Protein AF-A0A091HU31-F1 (afdb_monomer_lite)

pLDDT: mean 79.03, std 18.98, range [33.06, 97.75]

Organism: NCBI:txid175836

Secondary structure (DSSP, 8-state):
---HHHHHHHHHH----TT----HHHHHHHH--THHHHHHHHHHT-SSTT--EEEEEEEEEEETTEEEEEEEEEEEEESSEEEEEE-GGGTTT-TTTHHHHTSS-TT----SS----EEEEETTT--EEEEPGGGS-EEEE-SSGGGEEEEE---HHHHHHHHHHHHHHHHHH--SPPPPPP---TTTTTS---S-----EEEE-TTS-EEEE--HHHHHHHHHHH--

Radius of gyration: 19.48 Å; chains: 1; bounding box: 56×36×52 Å

Structure (mmCIF, N/CA/C/O backbone):
data_AF-A0A091HU31-F1
#
_entry.id   AF-A0A091HU31-F1
#
loop_
_atom_site.group_PDB
_atom_site.id
_atom_site.type_symbol
_atom_site.label_atom_id
_atom_site.label_alt_id
_atom_site.label_comp_id
_atom_site.label_asym_id
_atom_site.label_entity_id
_atom_site.label_seq_id
_atom_site.pdbx_PDB_ins_code
_atom_site.Cartn_x
_atom_site.Cartn_y
_atom_site.Cartn_z
_atom_site.occupancy
_atom_site.B_iso_or_equiv
_atom_site.auth_seq_id
_atom_site.auth_comp_id
_atom_site.auth_asym_id
_atom_site.auth_atom_id
_atom_site.pdbx_PDB_model_num
ATOM 1 N N . TYR A 1 1 ? -15.417 9.530 9.224 1.00 54.19 1 TYR A N 1
ATOM 2 C CA . TYR A 1 1 ? -15.254 10.455 8.078 1.00 54.19 1 TYR A CA 1
ATOM 3 C C . TYR A 1 1 ? -13.917 11.158 8.237 1.00 54.19 1 TYR A C 1
ATOM 5 O O . TYR A 1 1 ? -13.689 11.719 9.309 1.00 54.19 1 TYR A O 1
ATOM 13 N N . PRO A 1 2 ? -13.029 11.078 7.230 1.00 70.38 2 PRO A N 1
ATOM 14 C CA . PRO A 1 2 ? -11.679 11.636 7.298 1.00 70.38 2 PRO A CA 1
ATOM 15 C C . PRO A 1 2 ? -11.700 13.157 7.510 1.00 70.38 2 PRO A C 1
ATOM 17 O O . PRO A 1 2 ? -12.663 13.830 7.148 1.00 70.38 2 PRO A O 1
ATOM 20 N N . SER A 1 3 ? -10.643 13.705 8.119 1.00 81.38 3 SER A N 1
ATOM 21 C CA . SER A 1 3 ? -10.515 15.157 8.288 1.00 81.38 3 SER A CA 1
ATOM 22 C C . SER A 1 3 ? -10.342 15.850 6.932 1.00 81.38 3 SER A C 1
ATOM 24 O O . SER A 1 3 ? -9.750 15.278 6.016 1.00 81.38 3 SER A O 1
ATOM 26 N N . GLU A 1 4 ? -10.797 17.101 6.807 1.00 81.38 4 GLU A N 1
ATOM 27 C CA . GLU A 1 4 ? -10.642 17.883 5.566 1.00 81.38 4 GLU A CA 1
ATOM 28 C C . GLU A 1 4 ? -9.177 17.961 5.113 1.00 81.38 4 GLU A C 1
ATOM 30 O O . GLU A 1 4 ? -8.879 17.812 3.930 1.00 81.38 4 GLU A O 1
ATOM 35 N N . PHE A 1 5 ? -8.251 18.092 6.069 1.00 83.94 5 PHE A N 1
ATOM 36 C CA . PHE A 1 5 ? -6.812 18.073 5.807 1.00 83.94 5 PHE A CA 1
ATOM 37 C C . PHE A 1 5 ? -6.343 16.752 5.182 1.00 83.94 5 PHE A C 1
ATOM 39 O O . PHE A 1 5 ? -5.578 16.756 4.220 1.00 83.94 5 PHE A O 1
ATOM 46 N N . LEU A 1 6 ? -6.814 15.613 5.703 1.00 84.50 6 LEU A N 1
ATOM 47 C CA . LEU A 1 6 ? -6.466 14.301 5.164 1.00 84.50 6 LEU A CA 1
ATOM 48 C C . LEU A 1 6 ? -7.017 14.124 3.744 1.00 84.50 6 LEU A C 1
ATOM 50 O O . LEU A 1 6 ? -6.313 13.636 2.866 1.00 84.50 6 LEU A O 1
ATOM 54 N N . MET A 1 7 ? -8.250 14.567 3.498 1.00 86.75 7 MET A N 1
ATOM 55 C CA . MET A 1 7 ? -8.852 14.505 2.166 1.00 86.75 7 MET A CA 1
ATOM 56 C C . MET A 1 7 ? -8.114 15.371 1.146 1.00 86.75 7 MET A C 1
ATOM 58 O O . MET A 1 7 ? -7.917 14.943 0.007 1.00 86.75 7 MET A O 1
ATOM 62 N N . GLN A 1 8 ? -7.712 16.580 1.543 1.00 87.06 8 GLN A N 1
ATOM 63 C CA . GLN A 1 8 ? -6.919 17.458 0.694 1.00 87.06 8 GLN A CA 1
ATOM 64 C C . GLN A 1 8 ? -5.579 16.801 0.355 1.00 87.06 8 GLN A C 1
ATOM 66 O O . GLN A 1 8 ? -5.244 16.690 -0.820 1.00 87.06 8 GLN A O 1
ATOM 71 N N . LYS A 1 9 ? -4.878 16.277 1.366 1.00 88.38 9 LYS A N 1
ATOM 72 C CA . LYS A 1 9 ? -3.597 15.593 1.187 1.00 88.38 9 LYS A CA 1
ATOM 73 C C . LYS A 1 9 ? -3.702 14.408 0.223 1.00 88.38 9 LYS A C 1
ATOM 75 O O . LYS A 1 9 ? -2.963 14.353 -0.748 1.00 88.38 9 LYS A O 1
ATOM 80 N N . ILE A 1 10 ? -4.665 13.508 0.431 1.00 90.31 10 ILE A N 1
ATOM 81 C CA . ILE A 1 10 ? -4.866 12.346 -0.451 1.00 90.31 10 ILE A CA 1
ATOM 82 C C . ILE A 1 10 ? -5.202 12.799 -1.883 1.00 90.31 10 ILE A C 1
ATOM 84 O O . ILE A 1 10 ? -4.759 12.187 -2.847 1.00 90.31 10 ILE A O 1
ATOM 88 N N . THR A 1 11 ? -5.956 13.890 -2.045 1.00 90.00 11 THR A N 1
ATOM 89 C CA . THR A 1 11 ? -6.276 14.446 -3.373 1.00 90.00 11 THR A CA 1
ATOM 90 C C . THR A 1 11 ? -5.040 15.003 -4.082 1.00 90.00 11 THR A C 1
ATOM 92 O O . THR A 1 11 ? -4.910 14.855 -5.296 1.00 90.00 11 THR A O 1
ATOM 95 N N . GLU A 1 12 ? -4.149 15.660 -3.342 1.00 90.06 12 GLU A N 1
ATOM 96 C CA . GLU A 1 12 ? -2.881 16.182 -3.860 1.00 90.06 12 GLU A CA 1
ATOM 97 C C . GLU A 1 12 ? -1.909 15.046 -4.212 1.00 90.06 12 GLU A C 1
ATOM 99 O O . GLU A 1 12 ? -1.237 15.120 -5.237 1.00 90.06 12 GLU A O 1
ATOM 104 N N . GLU A 1 13 ? -1.889 13.974 -3.416 1.00 89.25 13 GLU A N 1
ATOM 105 C CA . GLU A 1 13 ? -1.079 12.768 -3.645 1.00 89.25 13 GLU A CA 1
ATOM 106 C C . GLU A 1 13 ? -1.620 11.891 -4.790 1.00 89.25 13 GLU A C 1
ATOM 108 O O . GLU A 1 13 ? -0.871 11.120 -5.394 1.00 89.25 13 GLU A O 1
ATOM 113 N N . ASN A 1 14 ? -2.904 12.023 -5.142 1.00 92.62 14 ASN A N 1
ATOM 114 C CA . ASN A 1 14 ? -3.544 11.278 -6.226 1.00 92.62 14 ASN A CA 1
ATOM 115 C C . ASN A 1 14 ? -3.188 11.840 -7.616 1.00 92.62 14 ASN A C 1
ATOM 117 O O . ASN A 1 14 ? -4.054 12.256 -8.382 1.00 92.62 14 ASN A O 1
ATOM 121 N N . GLN A 1 15 ? -1.895 11.881 -7.933 1.00 87.94 15 GLN A N 1
ATOM 122 C CA . GLN A 1 15 ? -1.367 12.305 -9.227 1.00 87.94 15 GLN A CA 1
ATOM 123 C C . GLN A 1 15 ? -0.483 11.205 -9.804 1.00 87.94 15 GLN A C 1
ATOM 125 O O . GLN A 1 15 ? 0.492 10.787 -9.180 1.00 87.94 15 GLN A O 1
ATOM 130 N N . ILE A 1 16 ? -0.805 10.757 -11.019 1.00 85.75 16 ILE A N 1
ATOM 131 C CA . ILE A 1 16 ? 0.021 9.778 -11.728 1.00 85.75 16 ILE A CA 1
ATOM 132 C C . ILE A 1 16 ? 1.383 10.423 -12.024 1.00 85.75 16 ILE A C 1
ATOM 134 O O . ILE A 1 16 ? 1.423 11.533 -12.571 1.00 85.75 16 ILE A O 1
ATOM 138 N N . PRO A 1 17 ? 2.506 9.756 -11.708 1.00 83.19 17 PRO A N 1
ATOM 139 C CA . PRO A 1 17 ? 3.819 10.274 -12.053 1.00 83.19 17 PRO A CA 1
ATOM 140 C C . PRO A 1 17 ? 3.947 10.497 -13.565 1.00 83.19 17 PRO A C 1
ATOM 142 O O . PRO A 1 17 ? 3.622 9.630 -14.369 1.00 83.19 17 PRO A O 1
ATOM 145 N N . VAL A 1 18 ? 4.477 11.656 -13.960 1.00 78.19 18 VAL A N 1
ATOM 146 C CA . VAL A 1 18 ? 4.498 12.140 -15.360 1.00 78.19 18 VAL A CA 1
ATOM 147 C C . VAL A 1 18 ? 5.198 11.224 -16.370 1.00 78.19 18 VAL A C 1
ATOM 149 O O . VAL A 1 18 ? 5.011 11.377 -17.572 1.00 78.19 18 VAL A O 1
ATOM 152 N N . HIS A 1 19 ? 6.032 10.302 -15.897 1.00 75.75 19 HIS A N 1
ATOM 153 C CA . HIS A 1 19 ? 6.796 9.373 -16.725 1.00 75.75 19 HIS A CA 1
ATOM 154 C C . HIS A 1 19 ? 6.083 8.026 -16.926 1.00 75.75 19 HIS A C 1
ATOM 156 O O . HIS A 1 19 ? 6.661 7.125 -17.531 1.00 75.75 19 HIS A O 1
ATOM 162 N N . LEU A 1 20 ? 4.862 7.873 -16.404 1.00 71.06 20 LEU A N 1
ATOM 163 C CA . LEU A 1 20 ? 4.153 6.601 -16.346 1.00 71.06 20 LEU A CA 1
ATOM 164 C C . LEU A 1 20 ? 2.877 6.652 -17.183 1.00 71.06 20 LEU A C 1
ATOM 166 O O . LEU A 1 20 ? 2.068 7.575 -17.082 1.00 71.06 20 LEU A O 1
ATOM 170 N N . HIS A 1 21 ? 2.703 5.624 -18.008 1.00 76.31 21 HIS A N 1
ATOM 171 C CA . HIS A 1 21 ? 1.443 5.328 -18.672 1.00 76.31 21 HIS A CA 1
ATOM 172 C C . HIS A 1 21 ? 0.681 4.330 -17.809 1.00 76.31 21 HIS A C 1
ATOM 174 O O . HIS A 1 21 ? 1.268 3.360 -17.341 1.00 76.31 21 HIS A O 1
ATOM 180 N N . VAL A 1 22 ? -0.607 4.583 -17.599 1.00 81.81 22 VAL A N 1
ATOM 181 C CA . VAL A 1 22 ? -1.493 3.687 -16.852 1.00 81.81 22 VAL A CA 1
ATOM 182 C C . VAL A 1 22 ? -2.779 3.467 -17.644 1.00 81.81 22 VAL A C 1
ATOM 184 O O . VAL A 1 22 ? -3.176 4.335 -18.434 1.00 81.81 22 VAL A O 1
ATOM 187 N N . SER A 1 23 ? -3.429 2.324 -17.433 1.00 83.31 23 SER A N 1
ATOM 188 C CA . SER A 1 23 ? -4.745 1.991 -17.991 1.00 83.31 23 SER A CA 1
ATOM 189 C C . SER A 1 23 ? -5.803 3.062 -17.757 1.00 83.31 23 SER A C 1
ATOM 191 O O . SER A 1 23 ? -5.732 3.872 -16.830 1.00 83.31 23 SER A O 1
ATOM 193 N N . MET A 1 24 ? -6.853 3.023 -18.580 1.00 83.00 24 MET A N 1
ATOM 194 C CA . MET A 1 24 ? -8.025 3.890 -18.418 1.00 83.00 24 MET A CA 1
ATOM 195 C C . MET A 1 24 ? -8.665 3.741 -17.031 1.00 83.00 24 MET A C 1
ATOM 197 O O . MET A 1 24 ? -9.132 4.728 -16.464 1.00 83.00 24 MET A O 1
ATOM 201 N N . SER A 1 25 ? -8.634 2.531 -16.471 1.00 83.81 25 SER A N 1
ATOM 202 C CA . SER A 1 25 ? -9.125 2.210 -15.131 1.00 83.81 25 SER A CA 1
ATOM 203 C C . SER A 1 25 ? -8.363 2.996 -14.055 1.00 83.81 25 SER A C 1
ATOM 205 O O . SER A 1 25 ? -8.975 3.676 -13.231 1.00 83.81 25 SER A O 1
ATOM 207 N N . LEU A 1 26 ? -7.027 3.017 -14.109 1.00 88.50 26 LEU A N 1
ATOM 208 C CA . LEU A 1 26 ? -6.209 3.799 -13.176 1.00 88.50 26 LEU A CA 1
ATOM 209 C C . LEU A 1 26 ? -6.245 5.308 -13.455 1.00 88.50 26 LEU A C 1
ATOM 211 O O . LEU A 1 26 ? -6.206 6.098 -12.512 1.00 88.50 26 LEU A O 1
ATOM 215 N N . GLN A 1 27 ? -6.388 5.731 -14.715 1.00 89.38 27 GLN A N 1
ATOM 216 C CA . GLN A 1 27 ? -6.607 7.146 -15.049 1.00 89.38 27 GLN A CA 1
ATOM 217 C C . GLN A 1 27 ? -7.903 7.677 -14.432 1.00 89.38 27 GLN A C 1
ATOM 219 O O . GLN A 1 27 ? -7.934 8.810 -13.951 1.00 89.38 27 GLN A O 1
ATOM 224 N N . TYR A 1 28 ? -8.960 6.860 -14.407 1.00 89.56 28 TYR A N 1
ATOM 225 C CA . TYR A 1 28 ? -10.201 7.212 -13.725 1.00 89.56 28 TYR A CA 1
ATOM 226 C C . TYR A 1 28 ? -9.961 7.438 -12.229 1.00 89.56 28 TYR A C 1
ATOM 228 O O . TYR A 1 28 ? -10.343 8.488 -11.715 1.00 89.56 28 TYR A O 1
ATOM 236 N N . VAL A 1 29 ? -9.262 6.514 -11.555 1.00 91.38 29 VAL A N 1
ATOM 237 C CA . VAL A 1 29 ? -8.925 6.646 -10.125 1.00 91.38 29 VAL A CA 1
ATOM 238 C C . VAL A 1 29 ? -8.117 7.917 -9.860 1.00 91.38 29 VAL A C 1
ATOM 240 O O . VAL A 1 29 ? -8.450 8.666 -8.944 1.00 91.38 29 VAL A O 1
ATOM 243 N N . ALA A 1 30 ? -7.121 8.223 -10.694 1.00 91.88 30 ALA A N 1
ATOM 244 C CA . ALA A 1 30 ? -6.325 9.448 -10.592 1.00 91.88 30 ALA A CA 1
ATOM 245 C C . ALA A 1 30 ? -7.141 10.738 -10.799 1.00 91.88 30 ALA A C 1
ATOM 247 O O . ALA A 1 30 ? -6.789 11.802 -10.295 1.00 91.88 30 ALA A O 1
ATOM 248 N N . GLY A 1 31 ? -8.252 10.660 -11.535 1.00 91.00 31 GLY A N 1
ATOM 249 C CA . GLY A 1 31 ? -9.172 11.779 -11.734 1.00 91.00 31 GLY A CA 1
ATOM 250 C C . GLY A 1 31 ? -10.061 12.087 -10.524 1.00 91.00 31 GLY A C 1
ATOM 251 O O . GLY A 1 31 ? -10.631 13.181 -10.453 1.00 91.00 31 GLY A O 1
ATOM 252 N N . LEU A 1 32 ? -10.191 11.155 -9.572 1.00 92.50 32 LEU A N 1
ATOM 253 C CA . LEU A 1 32 ? -11.042 11.313 -8.393 1.00 92.50 32 LEU A CA 1
ATOM 254 C C . LEU A 1 32 ? -10.428 12.283 -7.379 1.00 92.50 32 LEU A C 1
ATOM 256 O O . LEU A 1 32 ? -9.227 12.266 -7.106 1.00 92.50 32 LEU A O 1
ATOM 260 N N . LYS A 1 33 ? -11.280 13.124 -6.780 1.00 91.56 33 LYS A N 1
ATOM 261 C CA . LYS A 1 33 ? -10.873 14.169 -5.831 1.00 91.56 33 LYS A CA 1
ATOM 262 C C . LYS A 1 33 ? -11.765 14.196 -4.598 1.00 91.56 33 LYS A C 1
ATOM 264 O O . LYS A 1 33 ? -12.981 14.027 -4.700 1.00 91.56 33 LYS A O 1
ATOM 269 N N . GLY A 1 34 ? -11.164 14.482 -3.445 1.00 88.81 34 GLY A N 1
ATOM 270 C CA . GLY A 1 34 ? -11.852 14.683 -2.172 1.00 88.81 34 GLY A CA 1
ATOM 271 C C . GLY A 1 34 ? -12.819 13.546 -1.847 1.00 88.81 34 GLY A C 1
ATOM 272 O O . GLY A 1 34 ? -12.437 12.377 -1.823 1.00 88.81 34 GLY A O 1
ATOM 273 N N . ASN A 1 35 ? -14.089 13.896 -1.632 1.00 90.06 35 ASN A N 1
ATOM 274 C CA . ASN A 1 35 ? -15.134 12.933 -1.282 1.00 90.06 35 ASN A CA 1
ATOM 275 C C . ASN A 1 35 ? -15.365 11.867 -2.354 1.00 90.06 35 ASN A C 1
ATOM 277 O O . ASN A 1 35 ? -15.654 10.736 -1.990 1.00 90.06 35 ASN A O 1
ATOM 281 N N . ALA A 1 36 ? -15.197 12.185 -3.641 1.00 92.31 36 ALA A N 1
ATOM 282 C CA . ALA A 1 36 ? -15.429 11.210 -4.707 1.00 92.31 36 ALA A CA 1
ATOM 283 C C . ALA A 1 36 ? -14.438 10.038 -4.632 1.00 92.31 36 ALA A C 1
ATOM 285 O O . ALA A 1 36 ? -14.805 8.900 -4.905 1.00 92.31 36 ALA A O 1
ATOM 286 N N . LEU A 1 37 ? -13.194 10.304 -4.219 1.00 92.62 37 LEU A N 1
ATOM 287 C CA . LEU A 1 37 ? -12.186 9.263 -4.022 1.00 92.62 37 LEU A CA 1
ATOM 288 C C . LEU A 1 37 ? -12.498 8.399 -2.793 1.00 92.62 37 LEU A C 1
ATOM 290 O O . LEU A 1 37 ? -12.375 7.180 -2.844 1.00 92.62 37 LEU A O 1
ATOM 294 N N . VAL A 1 38 ? -12.922 9.030 -1.697 1.00 92.12 38 VAL A N 1
ATOM 295 C CA . VAL A 1 38 ? -13.297 8.328 -0.460 1.00 92.12 38 VAL A CA 1
ATOM 296 C C . VAL A 1 38 ? -14.540 7.463 -0.684 1.00 92.12 38 VAL A C 1
ATOM 298 O O . VAL A 1 38 ? -14.555 6.299 -0.301 1.00 92.12 38 VAL A O 1
ATOM 301 N N . GLU A 1 39 ? -15.560 8.000 -1.350 1.00 92.12 39 GLU A N 1
ATOM 302 C CA . GLU A 1 39 ? -16.770 7.266 -1.724 1.00 92.12 39 GLU A CA 1
ATOM 303 C C . GLU A 1 39 ? -16.442 6.104 -2.663 1.00 92.12 39 GLU A C 1
ATOM 305 O O . GLU A 1 39 ? -16.871 4.981 -2.415 1.00 92.12 39 GLU A O 1
ATOM 310 N N . PHE A 1 40 ? -15.609 6.336 -3.682 1.00 92.25 40 PHE A N 1
ATOM 311 C CA . PHE A 1 40 ? -15.136 5.271 -4.561 1.00 92.25 40 PHE A CA 1
ATOM 312 C C . PHE A 1 40 ? -14.443 4.150 -3.783 1.00 92.25 40 PHE A C 1
ATOM 314 O O . PHE A 1 40 ? -14.764 2.984 -4.007 1.00 92.25 40 PHE A O 1
ATOM 321 N N . PHE A 1 41 ? -13.551 4.496 -2.849 1.00 93.06 41 PHE A N 1
ATOM 322 C CA . PHE A 1 41 ? -12.885 3.526 -1.984 1.00 93.06 41 PHE A CA 1
ATOM 323 C C . PHE A 1 41 ? -13.895 2.703 -1.176 1.00 93.06 41 PHE A C 1
ATOM 325 O O . PHE A 1 41 ? -13.844 1.478 -1.216 1.00 93.06 41 PHE A O 1
ATOM 332 N N . HIS A 1 42 ? -14.847 3.342 -0.496 1.00 92.12 42 HIS A N 1
ATOM 333 C CA . HIS A 1 42 ? -15.830 2.625 0.322 1.00 92.12 42 HIS A CA 1
ATOM 334 C C . HIS A 1 42 ? -16.790 1.752 -0.492 1.00 92.12 42 HIS A C 1
ATOM 336 O O . HIS A 1 42 ? -17.193 0.696 -0.018 1.00 92.12 42 HIS A O 1
ATOM 342 N N . VAL A 1 43 ? -17.177 2.195 -1.690 1.00 90.25 43 VAL A N 1
ATOM 343 C CA . VAL A 1 43 ? -18.155 1.489 -2.529 1.00 90.25 43 VAL A CA 1
ATOM 344 C C . VAL A 1 43 ? -17.516 0.336 -3.304 1.00 90.25 43 VAL A C 1
ATOM 346 O O . VAL A 1 43 ? -18.179 -0.671 -3.526 1.00 90.25 43 VAL A O 1
ATOM 349 N N . ASN A 1 44 ? -16.256 0.478 -3.730 1.00 88.81 44 ASN A N 1
ATOM 350 C CA . ASN A 1 44 ? -15.651 -0.433 -4.708 1.00 88.81 44 ASN A CA 1
ATOM 351 C C . ASN A 1 44 ? -14.420 -1.197 -4.199 1.00 88.81 44 ASN A C 1
ATOM 353 O O . ASN A 1 44 ? -14.001 -2.134 -4.869 1.00 88.81 44 ASN A O 1
ATOM 357 N N . ILE A 1 45 ? -13.800 -0.787 -3.084 1.00 91.31 45 ILE A N 1
ATOM 358 C CA . ILE A 1 45 ? -12.497 -1.326 -2.646 1.00 91.31 45 ILE A CA 1
ATOM 359 C C . ILE A 1 45 ? -12.547 -1.874 -1.220 1.00 91.31 45 ILE A C 1
ATOM 361 O O . ILE A 1 45 ? -12.061 -2.975 -0.973 1.00 91.31 45 ILE A O 1
ATOM 365 N N . ALA A 1 46 ? -13.086 -1.102 -0.276 1.00 91.12 46 ALA A N 1
ATOM 366 C CA . ALA A 1 46 ? -13.100 -1.467 1.134 1.00 91.12 46 ALA A CA 1
ATOM 367 C C . ALA A 1 46 ? -13.827 -2.802 1.348 1.00 91.12 46 ALA A C 1
ATOM 369 O O . ALA A 1 46 ? -14.938 -3.000 0.857 1.00 91.12 46 ALA A O 1
ATOM 370 N N . GLU A 1 47 ? -13.228 -3.706 2.127 1.00 88.44 47 GLU A N 1
ATOM 371 C CA . GLU A 1 47 ? -13.857 -5.004 2.416 1.00 88.44 47 GLU A CA 1
ATOM 372 C C . GLU A 1 47 ? -14.880 -4.896 3.558 1.00 88.44 47 GLU A C 1
ATOM 374 O O . GLU A 1 47 ? -15.708 -5.790 3.747 1.00 88.44 47 GLU A O 1
ATOM 379 N N . VAL A 1 48 ? -14.813 -3.825 4.361 1.00 89.19 48 VAL A N 1
ATOM 380 C CA . VAL A 1 48 ? -15.685 -3.620 5.526 1.00 89.19 48 VAL A CA 1
ATOM 381 C C . VAL A 1 48 ? -16.168 -2.172 5.651 1.00 89.19 48 VAL A C 1
ATOM 383 O O . VAL A 1 48 ? -15.437 -1.223 5.389 1.00 89.19 48 VAL A O 1
ATOM 386 N N . GLU A 1 49 ? -17.392 -1.982 6.150 1.00 82.06 49 GLU A N 1
ATOM 387 C CA . GLU A 1 49 ? -18.066 -0.667 6.187 1.00 82.06 49 GLU A CA 1
ATOM 388 C C . GLU A 1 49 ? -17.334 0.414 7.011 1.00 82.06 49 GLU A C 1
ATOM 390 O O . GLU A 1 49 ? -17.391 1.595 6.683 1.00 82.06 49 GLU A O 1
ATOM 395 N N . ASN A 1 50 ? -16.630 0.030 8.082 1.00 87.19 50 ASN A N 1
ATOM 396 C CA . ASN A 1 50 ? -15.961 0.961 9.011 1.00 87.19 50 ASN A CA 1
ATOM 397 C C . ASN A 1 50 ? -14.474 1.196 8.688 1.00 87.19 50 ASN A C 1
ATOM 399 O O . ASN A 1 50 ? -13.683 1.568 9.561 1.00 87.19 50 ASN A O 1
ATOM 403 N N . GLU A 1 51 ? -14.059 0.891 7.467 1.00 93.25 51 GLU A N 1
ATOM 404 C CA . GLU A 1 51 ? -12.683 1.028 7.015 1.00 93.25 51 GLU A CA 1
ATOM 405 C C . GLU A 1 51 ? -12.413 2.428 6.475 1.00 93.25 51 GLU A C 1
ATOM 407 O O . GLU A 1 51 ? -13.090 2.869 5.563 1.00 93.25 51 GLU A O 1
ATOM 412 N N . GLU A 1 52 ? -11.418 3.136 7.007 1.00 93.50 52 GLU A N 1
ATOM 413 C CA . GLU A 1 52 ? -11.113 4.502 6.565 1.00 93.50 52 GLU A CA 1
ATOM 414 C C . GLU A 1 52 ? -9.839 4.521 5.720 1.00 93.50 52 GLU A C 1
ATOM 416 O O . GLU A 1 52 ? -8.826 3.957 6.136 1.00 93.50 52 GLU A O 1
ATOM 421 N N . LEU A 1 53 ? -9.862 5.214 4.577 1.00 95.38 53 LEU A N 1
ATOM 422 C CA . LEU A 1 53 ? -8.669 5.486 3.772 1.00 95.38 53 LEU A CA 1
ATOM 423 C C . LEU A 1 53 ? -7.758 6.494 4.495 1.00 95.38 53 LEU A C 1
ATOM 425 O O . LEU A 1 53 ? -8.211 7.545 4.953 1.00 95.38 53 LEU A O 1
ATOM 429 N N . ARG A 1 54 ? -6.468 6.170 4.612 1.00 95.12 54 ARG A N 1
ATOM 430 C CA . ARG A 1 54 ? -5.477 6.918 5.406 1.00 95.12 54 ARG A CA 1
ATOM 431 C C . ARG A 1 54 ? -4.340 7.492 4.580 1.00 95.12 54 ARG A C 1
ATOM 433 O O . ARG A 1 54 ? -3.770 8.496 4.990 1.00 95.12 54 ARG A O 1
ATOM 440 N N . HIS A 1 55 ? -4.000 6.877 3.457 1.00 95.88 55 HIS A N 1
ATOM 441 C CA . HIS A 1 55 ? -2.976 7.385 2.552 1.00 95.88 55 HIS A CA 1
ATOM 442 C C . HIS A 1 55 ? -3.124 6.743 1.172 1.00 95.88 55 HIS A C 1
ATOM 444 O O . HIS A 1 55 ? -3.671 5.644 1.052 1.00 95.88 55 HIS A O 1
ATOM 450 N N . LEU A 1 56 ? -2.633 7.436 0.151 1.00 95.75 56 LEU A N 1
ATOM 451 C CA . LEU A 1 56 ? -2.606 6.987 -1.233 1.00 95.75 56 LEU A CA 1
ATOM 452 C C . LEU A 1 56 ? -1.238 7.329 -1.810 1.00 95.75 56 LEU A C 1
ATOM 454 O O . LEU A 1 56 ? -0.742 8.433 -1.609 1.00 95.75 56 LEU A O 1
ATOM 458 N N . MET A 1 57 ? -0.649 6.396 -2.547 1.00 95.00 57 MET A N 1
ATOM 459 C CA . MET A 1 57 ? 0.555 6.659 -3.325 1.00 95.00 57 MET A CA 1
ATOM 460 C C . MET A 1 57 ? 0.554 5.864 -4.629 1.00 95.00 57 MET A C 1
ATOM 462 O O . MET A 1 57 ? -0.137 4.856 -4.759 1.00 95.00 57 MET A O 1
ATOM 466 N N . TRP A 1 58 ? 1.373 6.290 -5.583 1.00 94.38 58 TRP A N 1
ATOM 467 C CA . TRP A 1 58 ? 1.606 5.570 -6.832 1.00 94.38 58 TRP A CA 1
ATOM 468 C C . TRP A 1 58 ? 2.991 4.937 -6.802 1.00 94.38 58 TRP A C 1
ATOM 470 O O . TRP A 1 58 ? 3.961 5.584 -6.409 1.00 94.38 58 TRP A O 1
ATOM 480 N N . SER A 1 59 ? 3.097 3.670 -7.193 1.00 93.56 59 SER A N 1
ATOM 481 C CA . SER A 1 59 ? 4.378 2.966 -7.201 1.00 93.56 59 SER A CA 1
ATOM 482 C C . SER A 1 59 ? 4.371 1.831 -8.212 1.00 93.56 59 SER A C 1
ATOM 484 O O . SER A 1 59 ? 3.349 1.181 -8.427 1.00 93.56 59 SER A O 1
ATOM 486 N N . SER A 1 60 ? 5.532 1.581 -8.808 1.00 92.69 60 SER A N 1
ATOM 487 C CA . SER A 1 60 ? 5.801 0.301 -9.447 1.00 92.69 60 SER A CA 1
ATOM 488 C C . SER A 1 60 ? 5.900 -0.790 -8.393 1.00 92.69 60 SER A C 1
ATOM 490 O O . SER A 1 60 ? 6.606 -0.629 -7.399 1.00 92.69 60 SER A O 1
ATOM 492 N N . VAL A 1 61 ? 5.250 -1.921 -8.620 1.00 93.44 61 VAL A N 1
ATOM 493 C CA . VAL A 1 61 ? 5.264 -3.060 -7.710 1.00 93.44 61 VAL A CA 1
ATOM 494 C C . VAL A 1 61 ? 5.818 -4.306 -8.381 1.00 93.44 61 VAL A C 1
ATOM 496 O O . VAL A 1 61 ? 5.586 -4.566 -9.562 1.00 93.44 61 VAL A O 1
ATOM 499 N N . LEU A 1 62 ? 6.559 -5.084 -7.598 1.00 93.31 62 LEU A N 1
ATOM 500 C CA . LEU A 1 62 ? 7.049 -6.408 -7.951 1.00 93.31 62 LEU A CA 1
ATOM 501 C C . LEU A 1 62 ? 6.464 -7.421 -6.978 1.00 93.31 62 LEU A C 1
ATOM 503 O O . LEU A 1 62 ? 6.616 -7.289 -5.759 1.00 93.31 62 LEU A O 1
ATOM 507 N N . PHE A 1 63 ? 5.861 -8.469 -7.516 1.00 91.38 63 PHE A N 1
ATOM 508 C CA . PHE A 1 63 ? 5.381 -9.588 -6.720 1.00 91.38 63 PHE A CA 1
ATOM 509 C C . PHE A 1 63 ? 6.462 -10.645 -6.603 1.00 91.38 63 PHE A C 1
ATOM 511 O O . PHE A 1 63 ? 7.169 -10.946 -7.563 1.00 91.38 63 PHE A O 1
ATOM 518 N N . TYR A 1 64 ? 6.577 -11.254 -5.427 1.00 90.94 64 TYR A N 1
ATOM 519 C CA . TYR A 1 64 ? 7.630 -12.232 -5.171 1.00 90.94 64 TYR A CA 1
ATOM 520 C C . TYR A 1 64 ? 7.592 -13.442 -6.114 1.00 90.94 64 TYR A C 1
ATOM 522 O O . TYR A 1 64 ? 8.644 -13.953 -6.495 1.00 90.94 64 TYR A O 1
ATOM 530 N N . LYS A 1 65 ? 6.398 -13.890 -6.520 1.00 86.19 65 LYS A N 1
ATOM 531 C CA . LYS A 1 65 ? 6.242 -15.015 -7.456 1.00 86.19 65 LYS A CA 1
ATOM 532 C C . LYS A 1 65 ? 6.544 -14.652 -8.912 1.00 86.19 65 LYS A C 1
ATOM 534 O O . LYS A 1 65 ? 6.883 -15.542 -9.687 1.00 86.19 65 LYS A O 1
ATOM 539 N N . THR A 1 66 ? 6.471 -13.373 -9.271 1.00 85.56 66 THR A N 1
ATOM 540 C CA . THR A 1 66 ? 6.720 -12.868 -10.631 1.00 85.56 66 THR A CA 1
ATOM 541 C C . THR A 1 66 ? 7.663 -11.657 -10.593 1.00 85.56 66 THR A C 1
ATOM 543 O O . THR A 1 66 ? 7.291 -10.562 -11.015 1.00 85.56 66 THR A O 1
ATOM 546 N N . PRO A 1 67 ? 8.905 -11.820 -10.096 1.00 86.50 67 PRO A N 1
ATOM 547 C CA . PRO A 1 67 ? 9.811 -10.697 -9.842 1.00 86.50 67 PRO A CA 1
ATOM 548 C C . PRO A 1 67 ? 10.372 -10.064 -11.124 1.00 86.50 67 PRO A C 1
ATOM 550 O O . PRO A 1 67 ? 11.025 -9.029 -11.060 1.00 86.50 67 PRO A O 1
ATOM 553 N N . SER A 1 68 ? 10.154 -10.689 -12.284 1.00 83.75 68 SER A N 1
ATOM 554 C CA . SER A 1 68 ? 10.566 -10.184 -13.596 1.00 83.75 68 SER A CA 1
ATOM 555 C C . SER A 1 68 ? 9.571 -9.203 -14.218 1.00 83.75 68 SER A C 1
ATOM 557 O O . SER A 1 68 ? 9.853 -8.673 -15.290 1.00 83.75 68 SER A O 1
ATOM 559 N N . VAL A 1 69 ? 8.405 -8.998 -13.597 1.00 84.06 69 VAL A N 1
ATOM 560 C CA . VAL A 1 69 ? 7.334 -8.149 -14.129 1.00 84.06 69 VAL A CA 1
ATOM 561 C C . VAL A 1 69 ? 7.080 -7.001 -13.162 1.00 84.06 69 VAL A C 1
ATOM 563 O O . VAL A 1 69 ? 6.610 -7.213 -12.047 1.00 84.06 69 VAL A O 1
ATOM 566 N N . GLU A 1 70 ? 7.397 -5.790 -13.613 1.00 88.88 70 GLU A N 1
ATOM 567 C CA . GLU A 1 70 ? 7.106 -4.538 -12.917 1.00 88.88 70 GLU A CA 1
ATOM 568 C C . GLU A 1 70 ? 5.726 -4.034 -13.340 1.00 88.88 70 GLU A C 1
ATOM 570 O O . GLU A 1 70 ? 5.464 -3.845 -14.528 1.00 88.88 70 GLU A O 1
ATOM 575 N N . VAL A 1 71 ? 4.838 -3.847 -12.365 1.00 88.06 71 VAL A N 1
ATOM 576 C CA . VAL A 1 71 ? 3.446 -3.446 -12.588 1.00 88.06 71 VAL A CA 1
ATOM 577 C C . VAL A 1 71 ? 3.193 -2.103 -11.930 1.00 88.06 71 VAL A C 1
ATOM 579 O O . VAL A 1 71 ? 3.538 -1.908 -10.770 1.00 88.06 71 VAL A O 1
ATOM 582 N N . MET A 1 72 ? 2.545 -1.180 -12.630 1.00 90.19 72 MET A N 1
ATOM 583 C CA . MET A 1 72 ? 2.116 0.072 -12.016 1.00 90.19 72 MET A CA 1
ATOM 584 C C . MET A 1 72 ? 0.924 -0.148 -11.089 1.00 90.19 72 MET A C 1
ATOM 586 O O . MET A 1 72 ? -0.039 -0.811 -11.470 1.00 90.19 72 MET A O 1
ATOM 590 N N . ALA A 1 73 ? 0.971 0.434 -9.890 1.00 92.56 73 ALA A N 1
ATOM 591 C CA . ALA A 1 73 ? -0.113 0.334 -8.926 1.00 92.56 73 ALA A CA 1
ATOM 592 C C . ALA A 1 73 ? -0.458 1.669 -8.256 1.00 92.56 73 ALA A C 1
ATOM 594 O O . ALA A 1 73 ? 0.422 2.466 -7.912 1.00 92.56 73 ALA A O 1
ATOM 595 N N . CYS A 1 74 ? -1.753 1.863 -8.002 1.00 94.50 74 CYS A N 1
ATOM 596 C CA . CYS A 1 74 ? -2.225 2.776 -6.965 1.00 94.50 74 CYS A CA 1
ATOM 597 C C . CYS A 1 74 ? -2.275 2.004 -5.642 1.00 94.50 74 CYS A C 1
ATOM 599 O O . CYS A 1 74 ? -3.032 1.040 -5.509 1.00 94.50 74 CYS A O 1
ATOM 601 N N . VAL A 1 75 ? -1.446 2.403 -4.680 1.00 96.06 75 VAL A N 1
ATOM 602 C CA . VAL A 1 75 ? -1.361 1.789 -3.354 1.00 96.06 75 VAL A CA 1
ATOM 603 C C . VAL A 1 75 ? -2.198 2.608 -2.382 1.00 96.06 75 VAL A C 1
ATOM 605 O O . VAL A 1 75 ? -1.927 3.788 -2.152 1.00 96.06 75 VAL A O 1
ATOM 608 N N . LEU A 1 76 ? -3.205 1.977 -1.790 1.00 96.81 76 LEU A N 1
ATOM 609 C CA . LEU A 1 76 ? -4.123 2.592 -0.839 1.00 96.81 76 LEU A CA 1
ATOM 610 C C . LEU A 1 76 ? -3.901 1.961 0.531 1.00 96.81 76 LEU A C 1
ATOM 612 O O . LEU A 1 76 ? -4.028 0.749 0.698 1.00 96.81 76 LEU A O 1
ATOM 616 N N . LEU A 1 77 ? -3.591 2.782 1.526 1.00 97.62 77 LEU A N 1
ATOM 617 C CA . LEU A 1 77 ? -3.483 2.351 2.913 1.00 97.62 77 LEU A CA 1
ATOM 618 C C . LEU A 1 77 ? -4.754 2.751 3.651 1.00 97.62 77 LEU A C 1
ATOM 620 O O . LEU A 1 77 ? -5.060 3.941 3.759 1.00 97.62 77 LEU A O 1
ATOM 624 N N . SER A 1 78 ? -5.461 1.775 4.206 1.00 96.44 78 SER A N 1
ATOM 625 C CA . SER A 1 78 ? -6.640 1.995 5.039 1.00 96.44 78 SER A CA 1
ATOM 626 C C . SER A 1 78 ? -6.359 1.674 6.509 1.00 96.44 78 SER A C 1
ATOM 628 O O . SER A 1 78 ? -5.246 1.314 6.881 1.00 96.44 78 SER A O 1
ATOM 630 N N . THR A 1 79 ? -7.381 1.755 7.365 1.00 95.31 79 THR A N 1
ATOM 631 C CA . THR A 1 79 ? -7.309 1.277 8.754 1.00 95.31 79 THR A CA 1
ATOM 632 C C . THR A 1 79 ? -7.324 -0.249 8.911 1.00 95.31 79 THR A C 1
ATOM 634 O O . THR A 1 79 ? -7.183 -0.727 10.041 1.00 95.31 79 THR A O 1
ATOM 637 N N . LYS A 1 80 ? -7.509 -1.027 7.832 1.00 95.62 80 LYS A N 1
ATOM 638 C CA . LYS A 1 80 ? -7.632 -2.499 7.881 1.00 95.62 80 LYS A CA 1
ATOM 639 C C . LYS A 1 80 ? -6.680 -3.246 6.954 1.00 95.62 80 LYS A C 1
ATOM 641 O O . LYS A 1 80 ? -6.263 -4.349 7.314 1.00 95.62 80 LYS A O 1
ATOM 646 N N . ALA A 1 81 ? -6.322 -2.677 5.810 1.00 96.69 81 ALA A N 1
ATOM 647 C CA . ALA A 1 81 ? -5.534 -3.345 4.787 1.00 96.69 81 ALA A CA 1
ATOM 648 C C . ALA A 1 81 ? -4.705 -2.355 3.951 1.00 96.69 81 ALA A C 1
ATOM 650 O O . ALA A 1 81 ? -4.861 -1.134 4.023 1.00 96.69 81 ALA A O 1
ATOM 651 N N . ILE A 1 82 ? -3.788 -2.919 3.172 1.00 97.75 82 ILE A N 1
ATOM 652 C CA . ILE A 1 82 ? -3.079 -2.248 2.088 1.00 97.75 82 ILE A CA 1
ATOM 653 C C . ILE A 1 82 ? -3.641 -2.826 0.790 1.00 97.75 82 ILE A C 1
ATOM 655 O O . ILE A 1 82 ? -3.567 -4.037 0.578 1.00 97.75 82 ILE A O 1
ATOM 659 N N . TYR A 1 83 ? -4.194 -1.970 -0.061 1.00 96.44 83 TYR A N 1
ATOM 660 C CA . TYR A 1 83 ? -4.746 -2.345 -1.358 1.00 96.44 83 TYR A CA 1
ATOM 661 C C . TYR A 1 83 ? -3.823 -1.888 -2.472 1.00 96.44 83 TYR A C 1
ATOM 663 O O . TYR A 1 83 ? -3.254 -0.799 -2.419 1.00 96.44 83 TYR A O 1
ATOM 671 N N . PHE A 1 84 ? -3.737 -2.708 -3.505 1.00 94.81 84 PHE A N 1
ATOM 672 C CA . PHE A 1 84 ? -2.960 -2.460 -4.702 1.00 94.81 84 PHE A CA 1
ATOM 673 C C . PHE A 1 84 ? -3.900 -2.545 -5.891 1.00 94.81 84 PHE A C 1
ATOM 675 O O . PHE A 1 84 ? -4.333 -3.636 -6.252 1.00 94.81 84 PHE A O 1
ATOM 682 N N . LEU A 1 85 ? -4.236 -1.400 -6.483 1.00 93.44 85 LEU A N 1
ATOM 683 C CA . LEU A 1 85 ? -4.962 -1.355 -7.748 1.00 93.44 85 LEU A CA 1
ATOM 684 C C . LEU A 1 85 ? -3.940 -1.422 -8.877 1.00 93.44 85 LEU A C 1
ATOM 686 O O . LEU A 1 85 ? -3.203 -0.461 -9.090 1.00 93.44 85 LEU A O 1
ATOM 690 N N . LEU A 1 86 ? -3.872 -2.565 -9.550 1.00 90.38 86 LEU A N 1
ATOM 691 C CA . LEU A 1 86 ? -2.852 -2.886 -10.542 1.00 90.38 86 LEU A CA 1
ATOM 692 C C . LEU A 1 86 ? -3.282 -2.472 -11.947 1.00 90.38 86 LEU A C 1
ATOM 694 O O . LEU A 1 86 ? -4.435 -2.642 -12.340 1.00 90.38 86 LEU A O 1
ATOM 698 N N . ASP A 1 87 ? -2.338 -1.971 -12.731 1.00 87.12 87 ASP A N 1
ATOM 699 C CA . ASP A 1 87 ? -2.581 -1.601 -14.120 1.00 87.12 87 ASP A CA 1
ATOM 700 C C . ASP A 1 87 ? -2.968 -2.827 -14.961 1.00 87.12 87 ASP A C 1
ATOM 702 O O . ASP A 1 87 ? -2.132 -3.669 -15.226 1.00 87.12 87 ASP A O 1
ATOM 706 N N . ASP A 1 88 ? -4.206 -2.948 -15.429 1.00 75.69 88 ASP A N 1
ATOM 707 C CA . ASP A 1 88 ? -4.678 -4.127 -16.179 1.00 75.69 88 ASP A CA 1
ATOM 708 C C . ASP A 1 88 ? -4.057 -4.274 -17.587 1.00 75.69 88 ASP A C 1
ATOM 710 O O . ASP A 1 88 ? -4.176 -5.325 -18.224 1.00 75.69 88 ASP A O 1
ATOM 714 N N . SER A 1 89 ? -3.308 -3.268 -18.049 1.00 68.62 89 SER A N 1
ATOM 715 C CA . SER A 1 89 ? -2.649 -3.250 -19.359 1.00 68.62 89 SER A CA 1
ATOM 716 C C . SER A 1 89 ? -1.712 -4.448 -19.596 1.00 68.62 89 SER A C 1
ATOM 718 O O . SER A 1 89 ? -1.559 -4.881 -20.739 1.00 68.62 89 SER A O 1
ATOM 720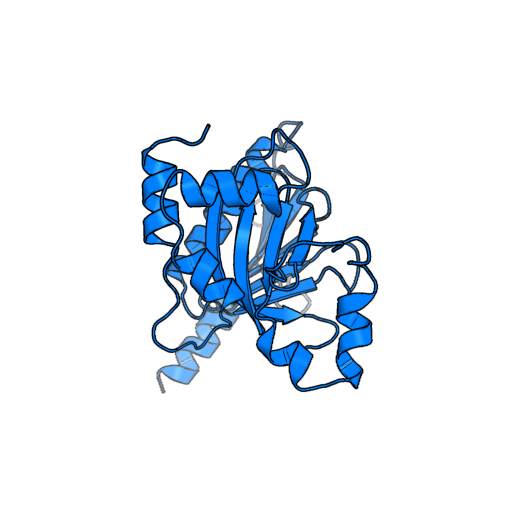 N N . PHE A 1 90 ? -1.096 -5.014 -18.546 1.00 59.03 90 PHE A N 1
ATOM 721 C CA . PHE A 1 90 ? -0.194 -6.172 -18.683 1.00 59.03 90 PHE A CA 1
ATOM 722 C C . PHE A 1 90 ? -0.935 -7.512 -18.808 1.00 59.03 90 PHE A C 1
ATOM 724 O O . PHE A 1 90 ? -0.397 -8.457 -19.382 1.00 59.03 90 PHE A O 1
ATOM 731 N N . ILE A 1 91 ? -2.171 -7.603 -18.313 1.00 58.50 91 ILE A N 1
ATOM 732 C CA . ILE A 1 91 ? -2.959 -8.847 -18.302 1.00 58.50 91 ILE A CA 1
ATOM 733 C C . ILE A 1 91 ? -3.454 -9.177 -19.710 1.00 58.50 91 ILE A C 1
ATOM 735 O O . ILE A 1 91 ? -3.518 -10.339 -20.100 1.00 58.50 91 ILE A O 1
ATOM 739 N N . HIS A 1 92 ? -3.733 -8.148 -20.509 1.00 52.59 92 HIS A N 1
ATOM 740 C CA . HIS A 1 92 ? -4.130 -8.298 -21.907 1.00 52.59 92 HIS A CA 1
ATOM 741 C C . HIS A 1 92 ? -2.975 -8.681 -22.848 1.00 52.59 92 HIS A C 1
ATOM 743 O O . HIS A 1 92 ? -3.231 -9.028 -24.000 1.00 52.59 92 HIS A O 1
ATOM 749 N N . ALA A 1 93 ? -1.721 -8.608 -22.388 1.00 49.81 93 ALA A N 1
ATOM 750 C CA . ALA A 1 93 ? -0.543 -8.870 -23.212 1.00 49.81 93 ALA A CA 1
ATOM 751 C C . ALA A 1 93 ? -0.016 -10.315 -23.110 1.00 49.81 93 ALA A C 1
ATOM 753 O O . ALA A 1 93 ? 0.679 -10.756 -24.024 1.00 49.81 93 ALA A O 1
ATOM 754 N N . ASP A 1 94 ? -0.332 -11.052 -22.038 1.00 48.66 94 ASP A N 1
ATOM 755 C CA . ASP A 1 94 ? 0.210 -12.396 -21.793 1.00 48.66 94 ASP A CA 1
ATOM 756 C C . ASP A 1 94 ? -0.867 -13.357 -21.249 1.00 48.66 94 ASP A C 1
ATOM 758 O O . ASP A 1 94 ? -1.139 -13.419 -20.046 1.00 48.66 94 ASP A O 1
ATOM 762 N N . GLU A 1 95 ? -1.494 -14.128 -22.148 1.00 47.53 95 GLU A N 1
ATOM 763 C CA . GLU A 1 95 ? -2.564 -15.091 -21.825 1.00 47.53 95 GLU A CA 1
ATOM 764 C C . GLU A 1 95 ? -2.131 -16.136 -20.777 1.00 47.53 95 GLU A C 1
ATOM 766 O O . GLU A 1 95 ? -2.967 -16.606 -20.005 1.00 47.53 95 GLU A O 1
ATOM 771 N N . HIS A 1 96 ? -0.834 -16.453 -20.670 1.00 47.72 96 HIS A N 1
ATOM 772 C CA . HIS A 1 96 ? -0.314 -17.462 -19.738 1.00 47.72 96 HIS A CA 1
ATOM 773 C C . HIS A 1 96 ? -0.165 -16.980 -18.285 1.00 47.72 96 HIS A C 1
ATOM 775 O O . HIS A 1 96 ? -0.126 -17.810 -17.376 1.00 47.72 96 HIS A O 1
ATOM 781 N N . GLN A 1 97 ? -0.081 -15.667 -18.041 1.00 48.62 97 GLN A N 1
ATOM 782 C CA . GLN A 1 97 ? 0.025 -15.106 -16.683 1.00 48.62 97 GLN A CA 1
ATOM 783 C C . GLN A 1 97 ? -1.335 -14.745 -16.078 1.00 48.62 97 GLN A C 1
ATOM 785 O O . GLN A 1 97 ? -1.448 -14.593 -14.860 1.00 48.62 97 GLN A O 1
ATOM 790 N N . SER A 1 98 ? -2.375 -14.659 -16.910 1.00 49.47 98 SER A N 1
ATOM 791 C CA . SER A 1 98 ? -3.747 -14.361 -16.491 1.00 49.47 98 SER A CA 1
ATOM 792 C C . SER A 1 98 ? -4.280 -15.356 -15.444 1.00 49.47 98 SER A C 1
ATOM 794 O O . SER A 1 98 ? -4.948 -14.954 -14.493 1.00 49.47 98 SER A O 1
ATOM 796 N N . ASP A 1 99 ? -3.891 -16.632 -15.531 1.00 50.72 99 ASP A N 1
ATOM 797 C CA . ASP A 1 99 ? -4.305 -17.695 -14.604 1.00 50.72 99 ASP A CA 1
ATOM 798 C C . ASP A 1 99 ? -3.816 -17.494 -13.160 1.00 50.72 99 ASP A C 1
ATOM 800 O O . ASP A 1 99 ? -4.414 -18.042 -12.234 1.00 50.72 99 ASP A O 1
ATOM 804 N N . PHE A 1 100 ? -2.733 -16.737 -12.941 1.00 50.25 100 PHE A N 1
ATOM 805 C CA . PHE A 1 100 ? -2.250 -16.414 -11.594 1.00 50.25 100 PHE A CA 1
ATOM 806 C C . PHE A 1 100 ? -3.096 -15.306 -10.955 1.00 50.25 100 PHE A C 1
ATOM 808 O O . PHE A 1 100 ? -3.502 -15.425 -9.802 1.00 50.25 100 PHE A O 1
ATOM 815 N N . TRP A 1 101 ? -3.416 -14.269 -11.730 1.00 53.56 101 TRP A N 1
ATOM 816 C CA . TRP A 1 101 ? -4.156 -13.088 -11.275 1.00 53.56 101 TRP A CA 1
ATOM 817 C C . TRP A 1 101 ? -5.667 -13.321 -11.152 1.00 53.56 101 TRP A C 1
ATOM 819 O O . TRP A 1 101 ? -6.323 -12.713 -10.309 1.00 53.56 101 TRP A O 1
ATOM 829 N N . ASN A 1 102 ? -6.219 -14.239 -11.948 1.00 50.97 102 ASN A N 1
ATOM 830 C CA . ASN A 1 102 ? -7.657 -14.520 -11.994 1.00 50.97 102 ASN A CA 1
ATOM 831 C C . ASN A 1 102 ? -8.128 -15.556 -10.958 1.00 50.97 102 ASN A C 1
ATOM 833 O O . ASN A 1 102 ? -9.329 -15.786 -10.830 1.00 50.97 102 ASN A O 1
ATOM 837 N N . LYS A 1 103 ? -7.216 -16.215 -10.225 1.00 43.94 103 LYS A N 1
ATOM 838 C CA . LYS A 1 103 ? -7.563 -17.399 -9.417 1.00 43.94 103 LYS A CA 1
ATOM 839 C C . LYS A 1 103 ? -8.171 -17.100 -8.043 1.00 43.94 103 LYS A C 1
ATOM 841 O O . LYS A 1 103 ? -8.745 -18.009 -7.452 1.00 43.94 103 LYS A O 1
ATOM 84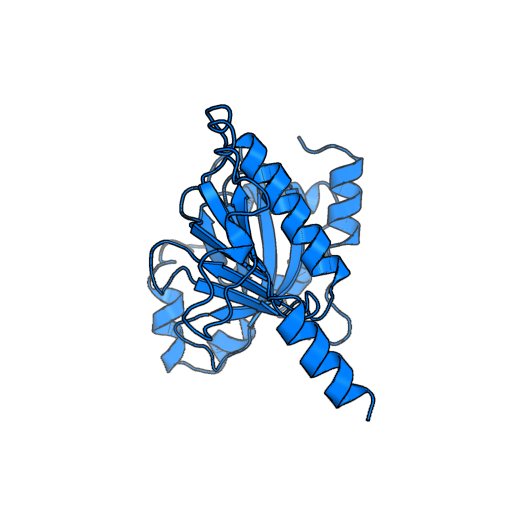6 N N . GLU A 1 104 ? -8.086 -15.860 -7.559 1.00 42.97 104 GLU A N 1
ATOM 847 C CA . GLU A 1 104 ? -8.693 -15.433 -6.281 1.00 42.97 104 GLU A CA 1
ATOM 848 C C . GLU A 1 104 ? -9.767 -14.336 -6.423 1.00 42.97 104 GLU A C 1
ATOM 850 O O . GLU A 1 104 ? -10.492 -14.080 -5.468 1.00 42.97 104 GLU A O 1
ATOM 855 N N . ASN A 1 105 ? -9.960 -13.760 -7.617 1.00 46.28 105 ASN A N 1
ATOM 856 C CA . ASN A 1 105 ? -10.907 -12.660 -7.867 1.00 46.28 105 ASN A CA 1
ATOM 857 C C . ASN A 1 105 ? -12.171 -13.115 -8.631 1.00 46.28 105 ASN A C 1
ATOM 859 O O . ASN A 1 105 ? -12.616 -12.449 -9.565 1.00 46.28 105 ASN A O 1
ATOM 863 N N . SER A 1 106 ? -12.754 -14.264 -8.273 1.00 33.72 106 SER A N 1
ATOM 864 C CA . SER A 1 106 ? -13.880 -14.855 -9.021 1.00 33.72 106 SER A CA 1
ATOM 865 C C . SER A 1 106 ? -15.263 -14.238 -8.761 1.00 33.72 106 SER A C 1
ATOM 867 O O . SER A 1 106 ? -16.240 -14.795 -9.246 1.00 33.72 106 SER A O 1
ATOM 869 N N . ASP A 1 107 ? -15.360 -13.100 -8.068 1.00 36.06 107 ASP A N 1
ATOM 870 C CA . ASP A 1 107 ? -16.641 -12.424 -7.787 1.00 36.06 107 ASP A CA 1
ATOM 871 C C . ASP A 1 107 ? -16.724 -11.013 -8.411 1.00 36.06 107 ASP A C 1
ATOM 873 O O . ASP A 1 107 ? -17.460 -10.149 -7.937 1.00 36.06 107 ASP A O 1
ATOM 877 N N . CYS A 1 108 ? -15.986 -10.737 -9.493 1.00 41.41 108 CYS A N 1
ATOM 878 C CA . CYS A 1 108 ? -16.163 -9.498 -10.262 1.00 41.41 108 CYS A CA 1
ATOM 879 C C . CYS A 1 108 ? -17.270 -9.669 -11.318 1.00 41.41 108 CYS A C 1
ATOM 881 O O . CYS A 1 108 ? -17.011 -9.673 -12.522 1.00 41.41 108 CYS A O 1
ATOM 883 N N . ASP A 1 109 ? -18.512 -9.844 -10.862 1.00 33.06 109 ASP A N 1
ATOM 884 C CA . ASP A 1 109 ? -19.684 -9.902 -11.735 1.00 33.06 109 ASP A CA 1
ATOM 885 C C . ASP A 1 109 ? -20.293 -8.501 -11.937 1.00 33.06 109 ASP A C 1
ATOM 887 O O . ASP A 1 109 ? -20.798 -7.855 -11.019 1.00 33.06 109 ASP A O 1
ATOM 891 N N . THR A 1 110 ? -20.336 -8.076 -13.202 1.00 38.00 110 THR A N 1
ATOM 892 C CA . THR A 1 110 ? -21.270 -7.086 -13.776 1.00 38.00 110 THR A CA 1
ATOM 893 C C . THR A 1 110 ? -21.198 -5.622 -13.306 1.00 38.00 110 THR A C 1
ATOM 895 O O . THR A 1 110 ? -22.109 -5.091 -12.678 1.00 38.00 110 THR A O 1
ATOM 898 N N . SER A 1 111 ? -20.212 -4.876 -13.806 1.00 34.03 111 SER A N 1
ATOM 899 C CA . SER A 1 111 ? -20.433 -3.471 -14.184 1.00 34.03 111 SER A CA 1
ATOM 900 C C . SER A 1 111 ? -19.545 -3.111 -15.378 1.00 34.03 111 SER A C 1
ATOM 902 O O . SER A 1 111 ? -18.499 -3.716 -15.586 1.00 34.03 111 SER A O 1
ATOM 904 N N . SER A 1 112 ? -19.965 -2.163 -16.214 1.00 37.38 112 SER A N 1
ATOM 905 C CA . SER A 1 112 ? -19.284 -1.769 -17.460 1.00 37.38 112 SER A CA 1
ATOM 906 C C . SER A 1 112 ? -17.946 -1.027 -17.262 1.00 37.38 112 SER A C 1
ATOM 908 O O . SER A 1 112 ? -17.504 -0.309 -18.155 1.00 37.38 112 SER A O 1
ATOM 910 N N . PHE A 1 113 ? -17.310 -1.201 -16.103 1.00 43.38 113 PHE A N 1
ATOM 911 C CA . PHE A 1 113 ? -15.965 -0.755 -15.768 1.00 43.38 113 PHE A CA 1
ATOM 912 C C . PHE A 1 113 ? -15.261 -1.926 -15.076 1.00 43.38 113 PHE A C 1
ATOM 914 O O . PHE A 1 113 ? -15.555 -2.233 -13.922 1.00 43.38 113 PHE A O 1
ATOM 921 N N . HIS A 1 114 ? -14.359 -2.611 -15.781 1.00 52.88 114 HIS A N 1
ATOM 922 C CA . HIS A 1 114 ? -13.478 -3.577 -15.132 1.00 52.88 114 HIS A CA 1
ATOM 923 C C . HIS A 1 114 ? -12.519 -2.786 -14.239 1.00 52.88 114 HIS A C 1
ATOM 925 O O . HIS A 1 114 ? -11.695 -2.019 -14.730 1.00 52.88 114 HIS A O 1
ATOM 931 N N . LEU A 1 115 ? -12.683 -2.905 -12.920 1.00 54.59 115 LEU A N 1
ATOM 932 C CA . LEU A 1 115 ? -11.694 -2.403 -11.976 1.00 54.59 115 LEU A CA 1
ATOM 933 C C . LEU A 1 115 ? -10.356 -3.096 -12.262 1.00 54.59 115 LEU A C 1
ATOM 935 O O . LEU A 1 115 ? -10.301 -4.315 -12.415 1.00 54.59 115 LEU A O 1
ATOM 939 N N . SER A 1 116 ? -9.294 -2.293 -12.305 1.00 62.31 116 SER A N 1
ATOM 940 C CA . SER A 1 116 ? -7.899 -2.709 -12.171 1.00 62.31 116 SER A CA 1
ATOM 941 C C . SER A 1 116 ? -7.757 -3.878 -11.193 1.00 62.31 116 SER A C 1
ATOM 943 O O . SER A 1 116 ? -8.345 -3.828 -10.110 1.00 62.31 116 SER A O 1
ATOM 945 N N . CYS A 1 117 ? -6.991 -4.917 -11.548 1.00 71.38 117 CYS A N 1
ATOM 946 C CA . CYS A 1 117 ? -6.813 -6.078 -10.674 1.00 71.38 117 CYS A CA 1
ATOM 947 C C . CYS A 1 117 ? -6.396 -5.631 -9.274 1.00 71.38 117 CYS A C 1
ATOM 949 O O . CYS A 1 117 ? -5.409 -4.917 -9.113 1.00 71.38 117 CYS A O 1
ATOM 951 N N . CYS A 1 118 ? -7.174 -6.023 -8.267 1.00 83.44 118 CYS A N 1
ATOM 952 C CA . CYS A 1 118 ? -6.939 -5.621 -6.893 1.00 83.44 118 CYS A CA 1
ATOM 953 C C . CYS A 1 118 ? -6.215 -6.742 -6.149 1.00 83.44 118 CYS A C 1
ATOM 955 O O . CYS A 1 118 ? -6.679 -7.882 -6.140 1.00 83.44 118 CYS A O 1
ATOM 957 N N . PHE A 1 119 ? -5.084 -6.411 -5.533 1.00 90.06 119 PHE A N 1
ATOM 958 C CA . PHE A 1 119 ? -4.425 -7.259 -4.546 1.00 90.06 119 PHE A CA 1
ATOM 959 C C . PHE A 1 119 ? -4.551 -6.613 -3.163 1.00 90.06 119 PHE A C 1
ATOM 961 O O . PHE A 1 119 ? -4.362 -5.403 -3.019 1.00 90.06 119 PHE A O 1
ATOM 968 N N . VAL A 1 120 ? -4.862 -7.414 -2.142 1.00 93.50 120 VAL A N 1
ATOM 969 C CA . VAL A 1 120 ? -5.162 -6.931 -0.788 1.00 93.50 120 VAL A CA 1
ATOM 970 C C . VAL A 1 120 ? -4.282 -7.643 0.230 1.00 93.50 120 VAL A C 1
ATOM 972 O O . VAL A 1 120 ? -4.274 -8.868 0.309 1.00 93.50 120 VAL A O 1
ATOM 975 N N . LEU A 1 121 ? -3.579 -6.874 1.065 1.00 95.62 121 LEU A N 1
ATOM 976 C CA . LEU A 1 121 ? -2.887 -7.390 2.244 1.00 95.62 121 LEU A CA 1
ATOM 977 C C . LEU A 1 121 ? -3.524 -6.830 3.514 1.00 95.62 121 LEU A C 1
ATOM 979 O O . LEU A 1 121 ? -3.387 -5.644 3.824 1.00 95.62 121 LEU A O 1
ATOM 983 N N . LYS A 1 122 ? -4.173 -7.694 4.295 1.00 95.75 122 LYS A N 1
ATOM 984 C CA . LYS A 1 122 ? -4.744 -7.316 5.593 1.00 95.75 122 LYS A CA 1
ATOM 985 C C . LYS A 1 122 ? -3.631 -6.933 6.560 1.00 95.75 122 LYS A C 1
ATOM 987 O O . LYS A 1 122 ? -2.635 -7.638 6.694 1.00 95.75 122 LYS A O 1
ATOM 992 N N . LEU A 1 123 ? -3.822 -5.844 7.303 1.00 95.75 123 LEU A N 1
ATOM 993 C CA . LEU A 1 123 ? -2.818 -5.356 8.256 1.00 95.75 123 LEU A CA 1
ATOM 994 C C . LEU A 1 123 ? -2.554 -6.342 9.399 1.00 95.75 123 LEU A C 1
ATOM 996 O O . LEU A 1 123 ? -1.463 -6.343 9.957 1.00 95.75 123 LEU A O 1
ATOM 1000 N N . ASN A 1 124 ? -3.525 -7.198 9.725 1.00 93.88 124 ASN A N 1
ATOM 1001 C CA . ASN A 1 124 ? -3.341 -8.274 10.703 1.00 93.88 124 ASN A CA 1
ATOM 1002 C C . ASN A 1 124 ? -2.404 -9.385 10.203 1.00 93.88 124 ASN A C 1
ATOM 1004 O O . ASN A 1 124 ? -1.827 -10.094 11.025 1.00 93.88 124 ASN A O 1
ATOM 1008 N N . ASP A 1 125 ? -2.261 -9.525 8.884 1.00 95.69 125 ASP A N 1
ATOM 1009 C CA . ASP A 1 125 ? -1.414 -10.530 8.243 1.00 95.69 125 ASP A CA 1
ATOM 1010 C C . ASP A 1 125 ? -0.032 -9.965 7.872 1.00 95.69 125 ASP A C 1
ATOM 1012 O O . ASP A 1 125 ? 0.867 -10.720 7.501 1.00 95.69 125 ASP A O 1
ATOM 1016 N N . LEU A 1 126 ? 0.172 -8.648 8.000 1.00 97.31 126 LEU A N 1
ATOM 1017 C CA . LEU A 1 126 ? 1.462 -8.003 7.778 1.00 97.31 126 LEU A CA 1
ATOM 1018 C C . LEU A 1 126 ? 2.466 -8.449 8.852 1.00 97.31 126 LEU A C 1
ATOM 1020 O O . LEU A 1 126 ? 2.246 -8.261 10.046 1.00 97.31 126 LEU A O 1
ATOM 1024 N N . GLN A 1 127 ? 3.596 -9.011 8.429 1.00 96.44 127 GLN A N 1
ATOM 1025 C CA . GLN A 1 127 ? 4.637 -9.516 9.329 1.00 96.44 127 GLN A CA 1
ATOM 1026 C C . GLN A 1 127 ? 5.842 -8.583 9.390 1.00 96.44 127 GLN A C 1
ATOM 1028 O O . GLN A 1 127 ? 6.356 -8.290 10.474 1.00 96.44 127 GLN A O 1
ATOM 1033 N N . SER A 1 128 ? 6.305 -8.109 8.233 1.00 96.75 128 SER A N 1
ATOM 1034 C CA . SER A 1 128 ? 7.433 -7.186 8.170 1.00 96.75 128 SER A CA 1
ATOM 1035 C C . SER A 1 128 ? 7.380 -6.231 6.985 1.00 96.75 128 SER A C 1
ATOM 1037 O O . SER A 1 128 ? 6.742 -6.490 5.963 1.00 96.75 128 SER A O 1
ATOM 1039 N N . VAL A 1 129 ? 8.084 -5.116 7.147 1.00 97.69 129 VAL A N 1
ATOM 1040 C CA . VAL A 1 129 ? 8.353 -4.101 6.136 1.00 97.69 129 VAL A CA 1
ATOM 1041 C C . VAL A 1 129 ? 9.865 -3.951 6.059 1.00 97.69 129 VAL A C 1
ATOM 1043 O O . VAL A 1 129 ? 10.501 -3.570 7.036 1.00 97.69 129 VAL A O 1
ATOM 1046 N N . ASN A 1 130 ? 10.451 -4.288 4.917 1.00 96.00 130 ASN A N 1
ATOM 1047 C CA . ASN A 1 130 ? 11.883 -4.144 4.674 1.00 96.00 130 ASN A CA 1
ATOM 1048 C C . ASN A 1 130 ? 12.085 -2.883 3.848 1.00 96.00 130 ASN A C 1
ATOM 1050 O O . ASN A 1 130 ? 11.547 -2.791 2.747 1.00 96.00 130 ASN A O 1
ATOM 1054 N N . VAL A 1 131 ? 12.825 -1.922 4.370 1.00 95.12 131 VAL A N 1
ATOM 1055 C CA . VAL A 1 131 ? 13.114 -0.669 3.684 1.00 95.12 131 VAL A CA 1
ATOM 1056 C C . VAL A 1 131 ? 14.393 -0.848 2.882 1.00 95.12 131 VAL A C 1
ATOM 1058 O O . VAL A 1 131 ? 15.364 -1.435 3.354 1.00 95.12 131 VAL A O 1
ATOM 1061 N N . GLY A 1 132 ? 14.362 -0.414 1.629 1.00 89.69 132 GLY A N 1
ATOM 1062 C CA . GLY A 1 132 ? 15.508 -0.463 0.741 1.00 89.69 132 GLY A CA 1
ATOM 1063 C C . GLY A 1 132 ? 16.549 0.600 1.068 1.00 89.69 132 GLY A C 1
ATOM 1064 O O . GLY A 1 132 ? 16.282 1.570 1.774 1.00 89.69 132 GLY A O 1
ATOM 1065 N N . LEU A 1 133 ? 17.739 0.444 0.491 1.00 87.00 133 LEU A N 1
ATOM 1066 C CA . LEU A 1 133 ? 18.794 1.455 0.557 1.00 87.00 133 LEU A CA 1
ATOM 1067 C C . LEU A 1 133 ? 18.294 2.809 0.035 1.00 87.00 133 LEU A C 1
ATOM 1069 O O . LEU A 1 133 ? 17.577 2.873 -0.968 1.00 87.00 133 LEU A O 1
ATOM 1073 N N . PHE A 1 134 ? 18.690 3.881 0.727 1.00 86.38 134 PHE A N 1
ATOM 1074 C CA . PHE A 1 134 ? 18.298 5.268 0.442 1.00 86.38 134 PHE A CA 1
ATOM 1075 C C . PHE A 1 134 ? 16.779 5.485 0.331 1.00 86.38 134 PHE A C 1
ATOM 1077 O O . PHE A 1 134 ? 16.337 6.363 -0.414 1.00 86.38 134 PHE A O 1
ATOM 1084 N N . ASP A 1 1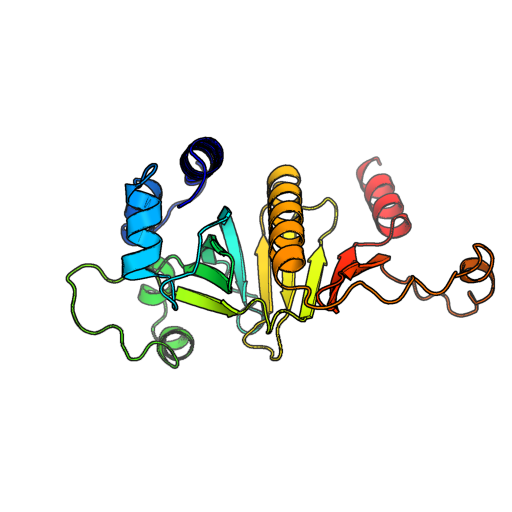35 ? 15.981 4.655 1.012 1.00 90.56 135 ASP A N 1
ATOM 1085 C CA . ASP A 1 135 ? 14.517 4.675 0.983 1.00 90.56 135 ASP A CA 1
ATOM 1086 C C . ASP A 1 135 ? 13.929 4.603 -0.443 1.00 90.56 135 ASP A C 1
ATOM 1088 O O . ASP A 1 135 ? 12.843 5.110 -0.711 1.00 90.56 135 ASP A O 1
ATOM 1092 N N . GLN A 1 136 ? 14.633 3.973 -1.391 1.00 92.69 136 GLN A N 1
ATOM 1093 C CA . GLN A 1 136 ? 14.202 3.918 -2.800 1.00 92.69 136 GLN A CA 1
ATOM 1094 C C . GLN A 1 136 ? 13.084 2.907 -3.064 1.00 92.69 136 GLN A C 1
ATOM 1096 O O . GLN A 1 136 ? 12.451 2.922 -4.122 1.00 92.69 136 GLN A O 1
ATOM 1101 N N . TYR A 1 137 ? 12.867 1.993 -2.126 1.00 95.12 137 TYR A N 1
ATOM 1102 C CA . TYR A 1 137 ? 11.794 1.017 -2.176 1.00 95.12 137 TYR A CA 1
ATOM 1103 C C . TYR A 1 137 ? 11.456 0.540 -0.767 1.00 95.12 137 TYR A C 1
ATOM 1105 O O . TYR A 1 137 ? 12.226 0.724 0.177 1.00 95.12 137 TYR A O 1
ATOM 1113 N N . PHE A 1 138 ? 10.326 -0.140 -0.636 1.00 97.38 138 PHE A N 1
ATOM 1114 C CA . PHE A 1 138 ? 10.023 -0.943 0.541 1.00 97.38 138 PHE A CA 1
ATOM 1115 C C . PHE A 1 138 ? 9.375 -2.261 0.122 1.00 97.38 138 PHE A C 1
ATOM 1117 O O . PHE A 1 138 ? 8.706 -2.342 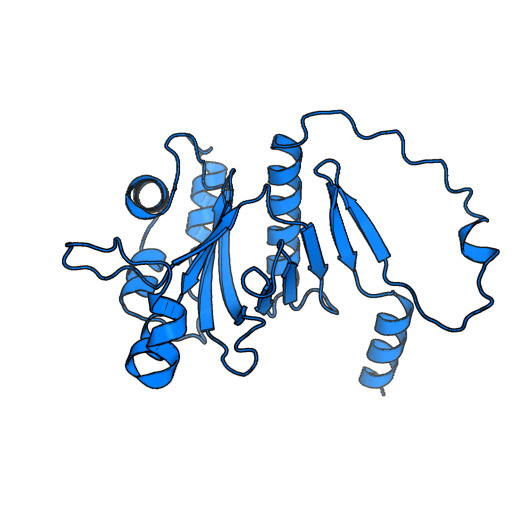-0.902 1.00 97.38 138 PHE A O 1
ATOM 1124 N N . ARG A 1 139 ? 9.567 -3.315 0.910 1.00 97.69 139 ARG A N 1
ATOM 1125 C CA . ARG A 1 139 ? 8.973 -4.633 0.688 1.00 97.69 139 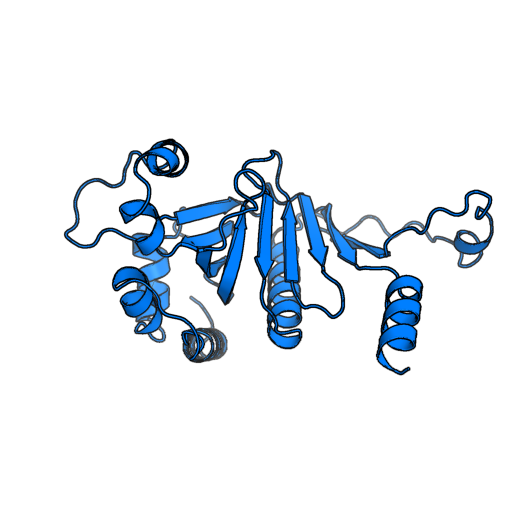ARG A CA 1
ATOM 1126 C C . ARG A 1 139 ? 8.136 -5.041 1.881 1.00 97.69 139 ARG A C 1
ATOM 1128 O O . ARG A 1 139 ? 8.677 -5.265 2.965 1.00 97.69 139 ARG A O 1
ATOM 1135 N N . ILE A 1 140 ? 6.842 -5.209 1.654 1.00 97.75 140 ILE A N 1
ATOM 1136 C CA . ILE A 1 140 ? 5.917 -5.769 2.636 1.00 97.75 140 ILE A CA 1
ATOM 1137 C C . ILE A 1 140 ? 5.910 -7.293 2.533 1.00 97.75 140 ILE A C 1
ATOM 1139 O O . ILE A 1 140 ? 6.043 -7.865 1.451 1.00 97.75 140 ILE A O 1
ATOM 1143 N N . THR A 1 141 ? 5.825 -7.961 3.676 1.00 97.62 141 THR A N 1
ATOM 1144 C CA . THR A 1 141 ? 5.844 -9.422 3.783 1.00 97.62 141 THR A CA 1
ATOM 1145 C C . THR A 1 141 ? 4.699 -9.872 4.676 1.00 97.62 141 THR A C 1
ATOM 1147 O O . THR A 1 141 ? 4.626 -9.468 5.837 1.00 97.62 141 THR A O 1
ATOM 1150 N N . GLY A 1 142 ? 3.809 -10.691 4.123 1.00 95.69 142 GLY A N 1
ATOM 1151 C CA . GLY A 1 142 ? 2.747 -11.391 4.839 1.00 95.69 142 GLY A CA 1
ATOM 1152 C C . GLY A 1 142 ? 3.064 -12.876 5.085 1.00 95.69 142 GLY A C 1
ATOM 1153 O O . GLY A 1 142 ? 4.231 -13.269 5.071 1.00 95.69 142 GLY A O 1
ATOM 1154 N N . PRO A 1 143 ? 2.044 -13.725 5.315 1.00 93.31 143 PRO A N 1
ATOM 1155 C CA . PRO A 1 143 ? 2.223 -15.095 5.803 1.00 93.31 143 PRO A CA 1
ATOM 1156 C C . PRO A 1 143 ? 2.717 -16.103 4.761 1.00 93.31 143 PRO A C 1
ATOM 1158 O O . PRO A 1 143 ? 3.172 -17.185 5.132 1.00 93.31 143 PRO A O 1
ATOM 1161 N N . SER A 1 144 ? 2.623 -15.787 3.470 1.00 93.31 144 SER A N 1
ATOM 1162 C CA . SER A 1 144 ? 3.057 -16.670 2.385 1.00 93.31 144 SER A CA 1
ATOM 1163 C C . SER A 1 144 ? 3.742 -15.888 1.268 1.00 93.31 144 SER A C 1
ATOM 1165 O O . SER A 1 144 ? 3.671 -14.663 1.220 1.00 93.31 144 SER A O 1
ATOM 1167 N N . ALA A 1 145 ? 4.367 -16.613 0.338 1.00 89.31 145 ALA A N 1
ATOM 1168 C CA . ALA A 1 145 ? 4.996 -16.062 -0.863 1.00 89.31 145 ALA A CA 1
ATOM 1169 C C . ALA A 1 145 ? 4.044 -15.222 -1.741 1.00 89.31 145 ALA A C 1
ATOM 1171 O O . ALA A 1 145 ? 4.509 -14.348 -2.464 1.00 89.31 145 ALA A O 1
ATOM 1172 N N . ASP A 1 146 ? 2.735 -15.481 -1.674 1.00 87.56 146 ASP A N 1
ATOM 1173 C CA . ASP A 1 146 ? 1.699 -14.697 -2.364 1.00 87.56 146 ASP A CA 1
ATOM 1174 C C . ASP A 1 146 ? 1.511 -13.306 -1.753 1.00 87.56 146 ASP A C 1
ATOM 1176 O O . ASP A 1 146 ? 1.112 -12.368 -2.430 1.00 87.56 146 ASP A O 1
ATOM 1180 N N . HIS A 1 147 ? 1.873 -13.153 -0.480 1.00 92.38 147 HIS A N 1
ATOM 1181 C CA . HIS A 1 147 ? 1.691 -11.934 0.296 1.00 92.38 147 HIS A CA 1
ATOM 1182 C C . HIS A 1 147 ? 2.974 -11.105 0.409 1.00 92.38 147 HIS A C 1
ATOM 1184 O O . HIS A 1 147 ? 3.175 -10.386 1.390 1.00 92.38 147 HIS A O 1
ATOM 1190 N N . ILE A 1 148 ? 3.880 -11.236 -0.561 1.00 94.88 148 ILE A N 1
ATOM 1191 C CA . ILE A 1 148 ? 5.140 -10.495 -0.593 1.00 94.88 148 ILE A CA 1
ATOM 1192 C C . ILE A 1 148 ? 5.146 -9.591 -1.820 1.00 94.88 148 ILE A C 1
ATOM 1194 O O . ILE A 1 148 ? 5.191 -10.063 -2.959 1.00 94.88 148 ILE A O 1
ATOM 1198 N N . VAL A 1 149 ? 5.153 -8.285 -1.557 1.00 96.44 149 VAL A N 1
ATOM 1199 C CA . VAL A 1 149 ? 5.119 -7.235 -2.578 1.00 96.44 149 VAL A CA 1
ATOM 1200 C C . VAL A 1 149 ? 6.223 -6.226 -2.292 1.00 96.44 149 VAL A C 1
ATOM 1202 O O . VAL A 1 149 ? 6.386 -5.765 -1.160 1.00 96.44 149 VAL A O 1
ATOM 1205 N N . THR A 1 150 ? 6.999 -5.892 -3.317 1.00 97.19 150 THR A N 1
ATOM 1206 C CA . THR A 1 150 ? 8.021 -4.843 -3.268 1.00 97.19 150 THR A CA 1
ATOM 1207 C C . THR A 1 150 ? 7.510 -3.620 -4.014 1.00 97.19 150 THR A C 1
ATOM 1209 O O . THR A 1 150 ? 7.243 -3.712 -5.205 1.00 97.19 150 THR A O 1
ATOM 1212 N N . CYS A 1 151 ? 7.411 -2.485 -3.333 1.00 97.00 151 CYS A N 1
ATOM 1213 C CA . CYS A 1 151 ? 7.029 -1.193 -3.891 1.00 97.00 151 CYS A CA 1
ATOM 1214 C C . CYS A 1 151 ? 8.285 -0.383 -4.211 1.00 97.00 151 CYS A C 1
ATOM 1216 O O . CYS A 1 151 ? 8.999 0.059 -3.310 1.00 97.00 151 CYS A O 1
ATOM 1218 N N . LEU A 1 152 ? 8.551 -0.194 -5.498 1.00 94.88 152 LEU A N 1
ATOM 1219 C CA . LEU A 1 152 ? 9.622 0.630 -6.040 1.00 94.88 152 LEU A CA 1
ATOM 1220 C C . LEU A 1 152 ? 9.115 2.069 -6.142 1.00 94.88 152 LEU A C 1
ATOM 1222 O O . LEU A 1 152 ? 8.542 2.484 -7.151 1.00 94.88 152 LEU A O 1
ATOM 1226 N N . THR A 1 153 ? 9.264 2.825 -5.064 1.00 92.88 153 THR A N 1
ATOM 1227 C CA . THR A 1 153 ? 8.809 4.220 -5.002 1.00 92.88 153 THR A CA 1
ATOM 1228 C C . THR A 1 153 ? 9.730 5.141 -5.792 1.00 92.88 153 THR A C 1
ATOM 1230 O O . THR A 1 153 ? 9.256 6.100 -6.394 1.00 92.88 153 THR A O 1
ATOM 1233 N N . ARG A 1 154 ? 11.040 4.835 -5.805 1.00 91.38 154 ARG A N 1
ATOM 1234 C CA . ARG A 1 154 ? 12.108 5.660 -6.395 1.00 91.38 154 ARG A CA 1
ATOM 1235 C C . ARG A 1 154 ? 12.098 7.102 -5.864 1.00 91.38 154 ARG A C 1
ATOM 1237 O O . ARG A 1 154 ? 12.538 8.029 -6.538 1.00 91.38 154 ARG A O 1
ATOM 1244 N N . ASP A 1 155 ? 11.560 7.274 -4.659 1.00 90.50 155 ASP A N 1
ATOM 1245 C CA . ASP A 1 155 ? 11.384 8.550 -3.978 1.00 90.50 155 ASP A CA 1
ATOM 1246 C C . ASP A 1 155 ? 11.407 8.298 -2.466 1.00 90.50 155 ASP A C 1
ATOM 1248 O O . ASP A 1 155 ? 10.495 7.685 -1.899 1.00 90.50 155 ASP A O 1
ATOM 1252 N N . SER A 1 156 ? 12.469 8.779 -1.819 1.00 92.31 156 SER A N 1
ATOM 1253 C CA . SER A 1 156 ? 12.686 8.602 -0.385 1.00 92.31 156 SER A CA 1
ATOM 1254 C C . SER A 1 156 ? 11.633 9.315 0.462 1.00 92.31 156 SER A C 1
ATOM 1256 O O . SER A 1 156 ? 11.234 8.794 1.503 1.00 92.31 156 SER A O 1
ATOM 1258 N N . TYR A 1 157 ? 11.119 10.464 0.014 1.00 92.19 157 TYR A N 1
ATOM 1259 C CA . TYR A 1 157 ? 10.080 11.202 0.732 1.00 92.19 157 TYR A CA 1
ATOM 1260 C C . TYR A 1 157 ? 8.746 10.458 0.690 1.00 92.19 157 TYR A C 1
ATOM 1262 O O . TYR A 1 157 ? 8.058 10.383 1.714 1.00 92.19 157 TYR A O 1
ATOM 1270 N N . ASN A 1 158 ? 8.401 9.862 -0.454 1.00 92.69 158 ASN A N 1
ATOM 1271 C CA . ASN A 1 158 ? 7.196 9.040 -0.578 1.00 92.69 158 ASN A CA 1
ATOM 1272 C C . ASN A 1 158 ? 7.303 7.762 0.256 1.00 92.69 158 ASN A C 1
ATOM 1274 O O . ASN A 1 158 ? 6.384 7.459 1.017 1.00 92.69 158 ASN A O 1
ATOM 1278 N N . THR A 1 159 ? 8.435 7.051 0.190 1.00 95.62 159 THR A N 1
ATOM 1279 C CA . THR A 1 159 ? 8.688 5.876 1.044 1.00 95.62 159 THR A CA 1
ATOM 1280 C C . THR A 1 159 ? 8.559 6.226 2.519 1.00 95.62 159 THR A C 1
ATOM 1282 O O . THR A 1 159 ? 7.836 5.557 3.258 1.00 95.62 159 THR A O 1
ATOM 1285 N N . HIS A 1 160 ? 9.221 7.301 2.949 1.00 94.31 160 HIS A N 1
ATOM 1286 C CA . HIS A 1 160 ? 9.183 7.746 4.333 1.00 94.31 160 HIS A CA 1
ATOM 1287 C C . HIS A 1 160 ? 7.756 8.097 4.767 1.00 94.31 160 HIS A C 1
ATOM 1289 O O . HIS A 1 160 ? 7.298 7.648 5.818 1.00 94.31 160 HIS A O 1
ATOM 1295 N N . THR A 1 161 ? 7.025 8.854 3.944 1.00 94.88 161 THR A N 1
ATOM 1296 C CA . THR A 1 161 ? 5.636 9.238 4.227 1.00 94.88 161 THR A CA 1
ATOM 1297 C C . THR A 1 161 ? 4.742 8.010 4.361 1.00 94.88 161 THR A C 1
ATOM 1299 O O . THR A 1 161 ? 3.998 7.914 5.339 1.00 94.88 161 THR A O 1
ATOM 1302 N N . PHE A 1 162 ? 4.855 7.045 3.446 1.00 96.81 162 PHE A N 1
ATOM 1303 C CA . PHE A 1 162 ? 4.094 5.801 3.508 1.00 96.81 162 PHE A CA 1
ATOM 1304 C C . PHE A 1 162 ? 4.385 5.018 4.791 1.00 96.81 162 PHE A C 1
ATOM 1306 O O . PHE A 1 162 ? 3.454 4.624 5.493 1.00 96.81 162 PHE A O 1
ATOM 1313 N N . ILE A 1 163 ? 5.663 4.836 5.141 1.00 96.69 163 ILE A N 1
ATOM 1314 C CA . ILE A 1 163 ? 6.069 4.115 6.357 1.00 96.69 163 ILE A CA 1
ATOM 1315 C C . ILE A 1 163 ? 5.512 4.802 7.610 1.00 96.69 163 ILE A C 1
ATOM 1317 O O . ILE A 1 163 ? 4.967 4.125 8.482 1.00 96.69 163 ILE A O 1
ATOM 1321 N N . GLN A 1 164 ? 5.580 6.135 7.685 1.00 95.62 164 GLN A N 1
ATOM 1322 C CA . GLN A 1 164 ? 5.011 6.904 8.797 1.00 95.62 164 GLN A CA 1
ATOM 1323 C C . GLN A 1 164 ? 3.494 6.708 8.909 1.00 95.62 164 GLN A C 1
ATOM 1325 O O . GLN A 1 164 ? 2.976 6.476 10.003 1.00 95.62 164 GLN A O 1
ATOM 1330 N N . GLN A 1 165 ? 2.768 6.758 7.787 1.00 96.19 165 GLN A N 1
ATOM 1331 C CA . GLN A 1 165 ? 1.325 6.505 7.790 1.00 96.19 165 GLN A CA 1
ATOM 1332 C C . GLN A 1 165 ? 1.006 5.063 8.192 1.00 96.19 165 GLN A C 1
ATOM 1334 O O . GLN A 1 165 ? 0.099 4.842 8.994 1.00 96.19 165 GLN A O 1
ATOM 1339 N N . LEU A 1 166 ? 1.777 4.084 7.715 1.00 97.38 166 LEU A N 1
ATOM 1340 C CA . LEU A 1 166 ? 1.609 2.681 8.081 1.00 97.38 166 LEU A CA 1
ATOM 1341 C C . LEU A 1 166 ? 1.825 2.459 9.582 1.00 97.38 166 LEU A C 1
ATOM 1343 O O . LEU A 1 166 ? 0.980 1.844 10.230 1.00 97.38 166 LEU A O 1
ATOM 1347 N N . MET A 1 167 ? 2.896 3.004 10.165 1.00 95.69 167 MET A N 1
ATOM 1348 C CA . MET A 1 167 ? 3.134 2.948 11.614 1.00 95.69 167 MET A CA 1
ATOM 1349 C C . MET A 1 167 ? 1.996 3.607 12.407 1.00 95.69 167 MET A C 1
ATOM 1351 O O . MET A 1 167 ? 1.519 3.046 13.399 1.00 95.69 167 MET A O 1
ATOM 1355 N N . ALA A 1 168 ? 1.508 4.765 11.948 1.00 94.88 168 ALA A N 1
ATOM 1356 C CA . ALA A 1 168 ? 0.390 5.458 12.579 1.00 94.88 168 ALA A CA 1
ATOM 1357 C C . ALA A 1 168 ? -0.892 4.611 12.560 1.00 94.88 168 ALA A C 1
ATOM 1359 O O . ALA A 1 168 ? -1.588 4.527 13.570 1.00 94.88 168 ALA A O 1
ATOM 1360 N N . VAL A 1 169 ? -1.190 3.936 11.447 1.00 95.38 169 VAL A N 1
ATOM 1361 C CA . VAL A 1 169 ? -2.343 3.032 11.350 1.00 95.38 169 VAL A CA 1
ATOM 1362 C C . VAL A 1 169 ? -2.165 1.795 12.227 1.00 95.38 169 VAL A C 1
ATOM 1364 O O . VAL A 1 169 ? -3.077 1.434 12.970 1.00 95.38 169 VAL A O 1
ATOM 1367 N N . LEU A 1 170 ? -0.997 1.154 12.189 1.00 94.94 170 LEU A N 1
ATOM 1368 C CA . LEU A 1 170 ? -0.707 -0.020 13.011 1.00 94.94 170 LEU A CA 1
ATOM 1369 C C . LEU A 1 170 ? -0.813 0.288 14.510 1.00 94.94 170 LEU A C 1
ATOM 1371 O O . LEU A 1 170 ? -1.215 -0.577 15.289 1.00 94.94 170 LEU A O 1
ATOM 1375 N N . SER A 1 171 ? -0.504 1.521 14.921 1.00 92.69 171 SER A N 1
ATOM 1376 C CA . SER A 1 171 ? -0.668 1.977 16.307 1.00 92.69 171 SER A CA 1
ATOM 1377 C C . SER A 1 171 ? -2.130 1.958 16.760 1.00 92.69 171 SER A C 1
ATOM 1379 O O . SER A 1 171 ? -2.400 1.692 17.928 1.00 92.69 171 SER A O 1
ATOM 1381 N N . LEU A 1 172 ? -3.084 2.157 15.844 1.00 89.94 172 LEU A N 1
ATOM 1382 C CA . LEU A 1 172 ? -4.520 2.051 16.136 1.00 89.94 172 LEU A CA 1
ATOM 1383 C C . LEU A 1 172 ? -4.965 0.596 16.365 1.00 89.94 172 LEU A C 1
ATOM 1385 O O . LEU A 1 172 ? -5.989 0.359 17.004 1.00 89.94 172 LEU A O 1
ATOM 1389 N N . LEU A 1 173 ? -4.212 -0.380 15.844 1.00 84.06 173 LEU A N 1
ATOM 1390 C CA . LEU A 1 173 ? -4.495 -1.813 15.987 1.00 84.06 173 LEU A CA 1
ATOM 1391 C C . LEU A 1 173 ? -3.868 -2.423 17.249 1.00 84.06 173 LEU A C 1
ATOM 1393 O O . LEU A 1 173 ? -4.264 -3.514 17.669 1.00 84.06 173 LEU A O 1
ATOM 1397 N N . ALA A 1 174 ? -2.898 -1.744 17.862 1.00 76.88 174 ALA A N 1
ATOM 1398 C CA . ALA A 1 174 ? -2.197 -2.234 19.039 1.00 76.88 174 ALA A CA 1
ATOM 1399 C C . ALA A 1 174 ? -3.149 -2.309 20.248 1.00 76.88 174 ALA A C 1
ATOM 1401 O O . ALA A 1 174 ? -3.467 -1.319 20.899 1.00 76.88 174 ALA A O 1
ATOM 1402 N N . ARG A 1 175 ? -3.621 -3.524 20.554 1.00 61.50 175 ARG A N 1
ATOM 1403 C CA . ARG A 1 175 ? -4.572 -3.803 21.647 1.00 61.50 175 ARG A CA 1
ATOM 1404 C C . ARG A 1 175 ? -3.956 -3.817 23.048 1.00 61.50 175 ARG A C 1
ATOM 1406 O O . ARG A 1 175 ? -4.695 -3.886 24.026 1.00 61.50 175 ARG A O 1
ATOM 1413 N N . THR A 1 176 ? -2.635 -3.769 23.166 1.00 55.38 176 THR A N 1
ATOM 1414 C CA . THR A 1 176 ? -1.927 -3.812 24.451 1.00 55.38 176 THR A CA 1
ATOM 1415 C C . THR A 1 176 ? -0.735 -2.864 24.421 1.00 55.38 176 THR A C 1
ATOM 1417 O O . THR A 1 176 ? -0.053 -2.826 23.393 1.00 55.38 176 THR A O 1
ATOM 1420 N N . PRO A 1 177 ? -0.441 -2.137 25.516 1.00 49.75 177 PRO A N 1
ATOM 1421 C CA . PRO A 1 177 ? 0.819 -1.415 25.625 1.00 49.75 177 PRO A CA 1
ATOM 1422 C C . PRO A 1 177 ? 1.970 -2.404 25.417 1.00 49.75 177 PRO A C 1
ATOM 1424 O O . PRO A 1 177 ? 1.901 -3.549 25.874 1.00 49.75 177 PRO A O 1
ATOM 1427 N N . SER A 1 178 ? 2.980 -1.977 24.656 1.00 45.69 178 SER A N 1
ATOM 1428 C CA . SER A 1 178 ? 4.197 -2.758 24.426 1.00 45.69 178 SER A CA 1
ATOM 1429 C C . SER A 1 178 ? 4.734 -3.259 25.772 1.00 45.69 178 SER A C 1
ATOM 1431 O O . SER A 1 178 ? 4.748 -2.469 26.720 1.00 45.69 178 SER A O 1
ATOM 1433 N N . PRO A 1 179 ? 5.204 -4.517 25.887 1.00 53.19 179 PRO A N 1
ATOM 1434 C CA . PRO A 1 179 ? 6.146 -4.845 26.948 1.00 53.19 179 PRO A CA 1
ATOM 1435 C C . PRO A 1 179 ? 7.257 -3.795 26.891 1.00 53.19 179 PRO A C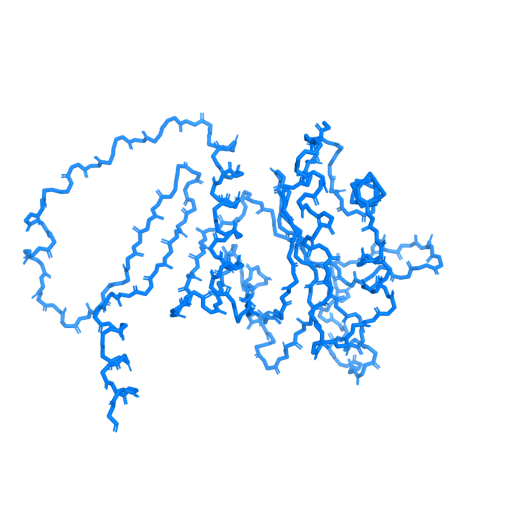 1
ATOM 1437 O O . PRO A 1 179 ? 7.680 -3.430 25.786 1.00 53.19 179 PRO A O 1
ATOM 1440 N N . GLU A 1 180 ? 7.664 -3.265 28.043 1.00 44.75 180 GLU A N 1
ATOM 1441 C CA . GLU A 1 180 ? 8.822 -2.375 28.109 1.00 44.75 180 GLU A CA 1
ATOM 1442 C C . GLU A 1 180 ? 9.960 -3.021 27.308 1.00 44.75 180 GLU A C 1
ATOM 1444 O O . GLU A 1 180 ? 10.157 -4.241 27.423 1.00 44.75 180 GLU A O 1
ATOM 1449 N N . PRO A 1 181 ? 10.643 -2.266 26.426 1.00 52.88 181 PRO A N 1
ATOM 1450 C CA . PRO A 1 181 ? 11.808 -2.808 25.755 1.00 52.88 181 PRO A CA 1
ATOM 1451 C C . PRO A 1 181 ? 12.725 -3.327 26.856 1.00 52.88 181 PRO A C 1
ATOM 1453 O O . PRO A 1 181 ? 13.029 -2.604 27.800 1.00 52.88 181 PRO A O 1
ATOM 1456 N N . VAL A 1 182 ? 13.090 -4.609 26.783 1.00 50.78 182 VAL A N 1
ATOM 1457 C CA . VAL A 1 182 ? 14.108 -5.159 27.678 1.00 50.78 182 VAL A CA 1
ATOM 1458 C C . VAL A 1 182 ? 15.308 -4.245 27.504 1.00 50.78 182 VAL A C 1
ATOM 1460 O O . VAL A 1 182 ? 15.792 -4.156 26.375 1.00 50.78 182 VAL A O 1
ATOM 1463 N N . ASP A 1 183 ? 15.707 -3.541 28.568 1.00 46.22 183 ASP A N 1
ATOM 1464 C CA . ASP A 1 183 ? 16.884 -2.674 28.591 1.00 46.22 183 ASP A CA 1
ATOM 1465 C C . ASP A 1 183 ? 18.063 -3.482 28.045 1.00 46.22 183 ASP A C 1
ATOM 1467 O O . ASP A 1 183 ? 18.699 -4.278 28.741 1.00 46.22 183 ASP A O 1
ATOM 1471 N N . LYS A 1 184 ? 18.313 -3.339 26.744 1.00 51.69 184 LYS A N 1
ATOM 1472 C CA . LYS A 1 184 ? 19.535 -3.817 26.132 1.00 51.69 184 LYS A CA 1
ATOM 1473 C C . LYS A 1 184 ? 20.556 -2.777 26.520 1.00 51.69 184 LYS A C 1
ATOM 1475 O O . LYS A 1 184 ? 20.619 -1.699 25.938 1.00 51.69 184 LYS A O 1
ATOM 1480 N N . ASP A 1 185 ? 21.295 -3.099 27.572 1.00 49.41 185 ASP A N 1
ATOM 1481 C CA . ASP A 1 185 ? 22.438 -2.322 28.012 1.00 49.41 185 ASP A CA 1
ATOM 1482 C C . ASP A 1 185 ? 23.321 -2.042 26.788 1.00 49.41 185 ASP A C 1
ATOM 1484 O O . ASP A 1 185 ? 23.600 -2.958 26.007 1.00 49.41 185 ASP A O 1
ATOM 1488 N N . PHE A 1 186 ? 23.719 -0.787 26.590 1.00 50.59 186 PHE A N 1
ATOM 1489 C CA . PHE A 1 186 ? 24.420 -0.280 25.398 1.00 50.59 186 PHE A CA 1
ATOM 1490 C C . PHE A 1 186 ? 25.668 -1.121 25.043 1.00 50.59 186 PHE A C 1
ATOM 1492 O O . PHE A 1 186 ? 26.099 -1.209 23.898 1.00 50.59 186 PHE A O 1
ATOM 1499 N N . TYR A 1 187 ? 26.230 -1.810 26.039 1.00 51.31 187 TYR A N 1
ATOM 1500 C CA . TYR A 1 187 ? 27.383 -2.700 25.913 1.00 51.31 187 TYR A CA 1
ATOM 1501 C C . TYR A 1 187 ? 27.068 -4.113 25.385 1.00 51.31 187 TYR A C 1
ATOM 1503 O O . TYR A 1 187 ? 27.986 -4.837 24.996 1.00 51.31 187 TYR A O 1
ATOM 1511 N N . SER A 1 188 ? 25.798 -4.519 25.329 1.00 57.53 188 SER A N 1
ATOM 1512 C CA . SER A 1 188 ? 25.377 -5.831 24.814 1.00 57.53 188 SER A CA 1
ATOM 1513 C C . SER A 1 188 ? 25.484 -5.948 23.286 1.00 57.53 188 SER A C 1
ATOM 1515 O O . SER A 1 188 ? 25.716 -7.048 22.782 1.00 57.53 188 SER A O 1
ATOM 1517 N N . GLU A 1 189 ? 25.439 -4.828 22.554 1.00 53.00 189 GLU A N 1
ATOM 1518 C CA . GLU A 1 189 ? 25.677 -4.779 21.099 1.00 53.00 189 GLU A CA 1
ATOM 1519 C C . GLU A 1 189 ? 27.156 -4.962 20.723 1.00 53.00 189 GLU A C 1
ATOM 1521 O O . GLU A 1 189 ? 27.482 -5.458 19.644 1.00 53.00 189 GLU A O 1
ATOM 1526 N N . PHE A 1 190 ? 28.076 -4.626 21.629 1.00 54.03 190 PHE A N 1
ATOM 1527 C CA . PHE A 1 190 ? 29.517 -4.737 21.380 1.00 54.03 190 PHE A CA 1
ATOM 1528 C C . PHE A 1 190 ? 30.119 -6.072 21.847 1.00 54.03 190 PHE A C 1
ATOM 1530 O O . PHE A 1 190 ? 31.242 -6.402 21.469 1.00 54.03 190 PHE A O 1
ATOM 1537 N N . GLY A 1 191 ? 29.390 -6.858 22.647 1.00 44.12 191 GLY A N 1
ATOM 1538 C CA . GLY A 1 191 ? 29.912 -8.065 23.297 1.00 44.12 191 GLY A CA 1
ATOM 1539 C C . GLY A 1 191 ? 29.840 -9.368 22.489 1.00 44.12 191 GLY A C 1
ATOM 1540 O O . GLY A 1 191 ? 30.445 -10.354 22.903 1.00 44.12 191 GLY A O 1
ATOM 1541 N N . SER A 1 192 ? 29.122 -9.412 21.360 1.00 47.41 192 SER A N 1
ATOM 1542 C CA . SER A 1 192 ? 28.865 -10.665 20.617 1.00 47.41 192 SER A CA 1
ATOM 1543 C C . SER A 1 192 ? 29.324 -10.664 19.152 1.00 47.41 192 SER A C 1
ATOM 1545 O O . SER A 1 192 ? 28.922 -11.522 18.369 1.00 47.41 192 SER A O 1
ATOM 1547 N N . LYS A 1 193 ? 30.243 -9.771 18.765 1.00 48.91 193 LYS A N 1
ATOM 1548 C CA . LYS A 1 193 ? 30.844 -9.765 17.419 1.00 48.91 193 LYS A CA 1
ATOM 1549 C C . LYS A 1 193 ? 31.950 -10.823 17.278 1.00 48.91 193 LYS A C 1
ATOM 1551 O O . LYS A 1 193 ? 33.122 -10.487 17.165 1.00 48.91 193 LYS A O 1
ATOM 1556 N N . ASN A 1 194 ? 31.576 -12.105 17.263 1.00 43.91 194 ASN A N 1
ATOM 1557 C CA . ASN A 1 194 ? 32.469 -13.209 16.862 1.00 43.91 194 ASN A CA 1
ATOM 1558 C C . ASN A 1 194 ? 32.054 -13.901 15.554 1.00 43.91 194 ASN A C 1
ATOM 1560 O O . ASN A 1 194 ? 32.607 -14.934 15.182 1.00 43.91 194 ASN A O 1
ATOM 1564 N N . THR A 1 195 ? 31.134 -13.307 14.800 1.00 45.38 195 THR A N 1
ATOM 1565 C CA . THR A 1 195 ? 30.843 -13.706 13.422 1.00 45.38 195 THR A CA 1
ATOM 1566 C C . THR A 1 195 ? 30.768 -12.448 12.578 1.00 45.38 195 THR A C 1
ATOM 1568 O O . THR A 1 195 ? 29.942 -11.593 12.865 1.00 45.38 195 THR A O 1
ATOM 1571 N N . GLY A 1 196 ? 31.613 -12.318 11.554 1.00 48.69 196 GLY A N 1
ATOM 1572 C CA . GLY A 1 196 ? 31.591 -11.206 10.592 1.00 48.69 196 GLY A CA 1
ATOM 1573 C C . GLY A 1 196 ? 30.355 -11.204 9.684 1.00 48.69 196 GLY A C 1
ATOM 1574 O O . GLY A 1 196 ? 30.487 -11.120 8.470 1.00 48.69 196 GLY A O 1
ATOM 1575 N N . LYS A 1 197 ? 29.161 -11.379 10.258 1.00 47.19 197 LYS A N 1
ATOM 1576 C CA . LYS A 1 197 ? 27.870 -11.255 9.590 1.00 47.19 197 LYS A CA 1
ATOM 1577 C C . LYS A 1 197 ? 27.220 -9.967 10.082 1.00 47.19 197 LYS A C 1
ATOM 1579 O O . LYS A 1 197 ? 26.968 -9.825 11.272 1.00 47.19 197 LYS A O 1
ATOM 1584 N N . MET A 1 198 ? 27.026 -9.046 9.147 1.00 53.44 198 MET A N 1
ATOM 1585 C CA . MET A 1 198 ? 26.347 -7.767 9.340 1.00 53.44 198 MET A CA 1
ATOM 1586 C C . MET A 1 198 ? 24.861 -8.030 9.631 1.00 53.44 198 MET A C 1
ATOM 1588 O O . MET A 1 198 ? 24.241 -8.851 8.953 1.00 53.44 198 MET A O 1
ATOM 1592 N N . GLU A 1 199 ? 24.306 -7.380 10.654 1.00 61.22 199 GLU A N 1
ATOM 1593 C CA . GLU A 1 199 ? 22.889 -7.490 11.026 1.00 61.22 199 GLU A CA 1
ATOM 1594 C C . GLU A 1 199 ? 22.162 -6.184 10.665 1.00 61.22 199 GLU A C 1
ATOM 1596 O O . GLU A 1 199 ? 22.679 -5.094 10.909 1.00 61.22 199 GLU A O 1
ATOM 1601 N N . ASN A 1 200 ? 20.982 -6.293 10.047 1.00 70.00 200 ASN A N 1
ATOM 1602 C CA . ASN A 1 200 ? 20.125 -5.150 9.712 1.00 70.00 200 ASN A CA 1
ATOM 1603 C C . ASN A 1 200 ? 19.564 -4.483 10.979 1.00 70.00 200 ASN A C 1
ATOM 1605 O O . ASN A 1 200 ? 19.363 -5.151 11.996 1.00 70.00 200 ASN A O 1
ATOM 1609 N N . TYR A 1 201 ? 19.231 -3.190 10.902 1.00 80.38 201 TYR A N 1
ATOM 1610 C CA . TYR A 1 201 ? 18.536 -2.501 11.993 1.00 80.38 201 TYR A CA 1
ATOM 1611 C C . TYR A 1 201 ? 17.057 -2.914 12.014 1.00 80.38 201 TYR A C 1
ATOM 1613 O O . TYR A 1 201 ? 16.314 -2.644 11.069 1.00 80.38 201 TYR A O 1
ATOM 1621 N N . GLU A 1 202 ? 16.616 -3.574 13.088 1.00 86.88 202 GLU A N 1
ATOM 1622 C CA . GLU A 1 202 ? 15.234 -4.044 13.247 1.00 86.88 202 GLU A CA 1
ATOM 1623 C C . GLU A 1 202 ? 14.477 -3.252 14.324 1.00 86.88 202 GLU A C 1
ATOM 1625 O O . GLU A 1 202 ? 14.811 -3.293 15.508 1.00 86.88 202 GLU A O 1
ATOM 1630 N N . LEU A 1 203 ? 13.382 -2.600 13.927 1.00 87.44 203 LEU A N 1
ATOM 1631 C CA . LEU A 1 203 ? 12.416 -1.956 14.812 1.00 87.44 203 LEU A CA 1
ATOM 1632 C C . LEU A 1 203 ? 11.140 -2.804 14.898 1.00 87.44 203 LEU A C 1
ATOM 1634 O O . LEU A 1 203 ? 10.418 -2.971 13.916 1.00 87.44 203 LEU A O 1
ATOM 1638 N N . ILE A 1 204 ? 10.815 -3.317 16.084 1.00 89.88 204 ILE A N 1
ATOM 1639 C CA . ILE A 1 204 ? 9.567 -4.061 16.311 1.00 89.88 204 ILE A CA 1
ATOM 1640 C C . ILE A 1 204 ? 8.486 -3.088 16.783 1.00 89.88 204 ILE A C 1
ATOM 1642 O O . ILE A 1 204 ? 8.571 -2.527 17.873 1.00 89.88 204 ILE A O 1
ATOM 1646 N N . HIS A 1 205 ? 7.452 -2.903 15.968 1.00 90.31 205 HIS A N 1
ATOM 1647 C CA . HIS A 1 205 ? 6.317 -2.050 16.300 1.00 90.31 205 HIS A CA 1
ATOM 1648 C C . HIS A 1 205 ? 5.396 -2.718 17.341 1.00 90.31 205 HIS A C 1
ATOM 1650 O O . HIS A 1 205 ? 5.351 -3.943 17.459 1.00 90.31 205 HIS A O 1
ATOM 1656 N N . SER A 1 206 ? 4.592 -1.937 18.070 1.00 86.44 206 SER A N 1
ATOM 1657 C CA . SER A 1 206 ? 3.649 -2.441 19.092 1.00 86.44 206 SER A CA 1
ATOM 1658 C C . SER A 1 206 ? 2.586 -3.403 18.534 1.00 86.44 206 SER A C 1
ATOM 1660 O O . SER A 1 206 ? 2.093 -4.282 19.241 1.00 86.44 206 SER A O 1
ATOM 1662 N N . SER A 1 207 ? 2.287 -3.295 17.237 1.00 87.31 207 SER A N 1
ATOM 1663 C CA . SER A 1 207 ? 1.458 -4.241 16.474 1.00 87.31 207 SER A CA 1
ATOM 1664 C C . SER A 1 207 ? 2.159 -5.571 16.158 1.00 87.31 207 SER A C 1
ATOM 1666 O O . SER A 1 207 ? 1.553 -6.433 15.531 1.00 87.31 207 SER A O 1
ATOM 1668 N N . ARG A 1 208 ? 3.416 -5.750 16.591 1.00 90.94 208 ARG A N 1
ATOM 1669 C CA . ARG A 1 208 ? 4.324 -6.881 16.309 1.00 90.94 208 ARG A CA 1
ATOM 1670 C C . ARG A 1 208 ? 4.867 -6.950 14.879 1.00 90.94 208 ARG A C 1
ATOM 1672 O O . ARG A 1 208 ? 5.622 -7.870 14.573 1.00 90.94 208 ARG A O 1
ATOM 1679 N N . VAL A 1 209 ? 4.539 -5.973 14.035 1.00 94.25 209 VAL A N 1
ATOM 1680 C CA . VAL A 1 209 ? 5.134 -5.823 12.700 1.00 94.25 209 VAL A CA 1
ATOM 1681 C C . VAL A 1 209 ? 6.592 -5.389 12.842 1.00 94.25 209 VAL A C 1
ATOM 1683 O O . VAL A 1 209 ? 6.894 -4.468 13.604 1.00 94.25 209 VAL A O 1
ATOM 1686 N N . LYS A 1 210 ? 7.496 -6.036 12.105 1.00 95.44 210 LYS A N 1
ATOM 1687 C CA . LYS A 1 210 ? 8.920 -5.679 12.082 1.00 95.44 210 LYS A CA 1
ATOM 1688 C C . LYS A 1 210 ? 9.220 -4.694 10.958 1.00 95.44 210 LYS A C 1
ATOM 1690 O O . LYS A 1 210 ? 8.897 -4.971 9.809 1.00 95.44 210 LYS A O 1
ATOM 1695 N N . PHE A 1 211 ? 9.887 -3.596 11.266 1.00 95.25 211 PHE A N 1
ATOM 1696 C CA . PHE A 1 211 ? 10.444 -2.667 10.291 1.00 95.25 211 PHE A CA 1
ATOM 1697 C C . PHE A 1 211 ? 11.952 -2.888 10.232 1.00 95.25 211 PHE A C 1
ATOM 1699 O O . PHE A 1 211 ? 12.634 -2.756 11.242 1.00 95.25 211 PHE A O 1
ATOM 1706 N N . ILE A 1 212 ? 12.454 -3.293 9.072 1.00 93.38 212 ILE A N 1
ATOM 1707 C CA . ILE A 1 212 ? 13.842 -3.711 8.871 1.00 93.38 212 ILE A CA 1
ATOM 1708 C C . ILE A 1 212 ? 14.495 -2.686 7.952 1.00 93.38 212 ILE A C 1
ATOM 1710 O O . ILE A 1 212 ? 14.016 -2.487 6.836 1.00 93.38 212 ILE A O 1
ATOM 1714 N N . TYR A 1 213 ? 15.564 -2.051 8.416 1.00 89.56 213 TYR A N 1
ATOM 1715 C CA . TYR A 1 213 ? 16.324 -1.049 7.677 1.00 89.56 213 TYR A CA 1
ATOM 1716 C C . TYR A 1 213 ? 17.729 -1.571 7.349 1.00 89.56 213 TYR A C 1
ATOM 1718 O O . TYR A 1 213 ? 18.283 -2.351 8.135 1.00 89.56 213 TYR A O 1
ATOM 1726 N N . PRO A 1 214 ? 18.320 -1.149 6.217 1.00 83.00 214 PRO A N 1
ATOM 1727 C CA . PRO A 1 214 ? 19.691 -1.504 5.868 1.00 83.00 214 PRO A CA 1
ATOM 1728 C C . PRO A 1 214 ? 20.675 -0.970 6.913 1.00 83.00 214 PRO A C 1
ATOM 1730 O O . PRO A 1 214 ? 20.426 0.063 7.536 1.00 83.00 214 PRO A O 1
ATOM 1733 N N . ASN A 1 215 ? 21.796 -1.663 7.102 1.00 75.19 215 ASN A N 1
ATOM 1734 C CA . ASN A 1 215 ? 22.824 -1.257 8.059 1.00 75.19 215 ASN A CA 1
ATOM 1735 C C . ASN A 1 215 ? 23.571 0.014 7.586 1.00 75.19 215 ASN A C 1
ATOM 1737 O O . ASN A 1 215 ? 23.880 0.156 6.403 1.00 75.19 215 ASN A O 1
ATOM 1741 N N . GLU A 1 216 ? 23.912 0.917 8.514 1.00 65.44 216 GLU A N 1
ATOM 1742 C CA . GLU A 1 216 ? 24.633 2.173 8.239 1.00 65.44 216 GLU A CA 1
ATOM 1743 C C . GLU A 1 216 ? 26.006 1.947 7.582 1.00 65.44 216 GLU A C 1
ATOM 1745 O O . GLU A 1 216 ? 26.440 2.757 6.764 1.00 65.44 216 GLU A O 1
ATOM 1750 N N . GLU A 1 217 ? 26.673 0.830 7.886 1.00 63.75 217 GLU A N 1
ATOM 1751 C CA . GLU A 1 217 ? 27.977 0.480 7.304 1.00 63.75 217 GLU A CA 1
ATOM 1752 C C . GLU A 1 217 ? 27.860 0.098 5.812 1.00 63.75 217 GLU A C 1
ATOM 1754 O O . GLU A 1 217 ? 28.674 0.536 5.004 1.00 63.75 217 GLU A O 1
ATOM 1759 N N . GLU A 1 218 ? 26.784 -0.595 5.404 1.00 61.91 218 GLU A N 1
ATOM 1760 C CA . GLU A 1 218 ? 26.506 -0.886 3.982 1.00 61.91 218 GLU A CA 1
ATOM 1761 C C . GLU A 1 218 ? 26.204 0.394 3.187 1.00 61.91 218 GLU A C 1
ATOM 1763 O O . GLU A 1 218 ? 26.593 0.531 2.025 1.00 61.91 218 GLU A O 1
ATOM 1768 N N . ILE A 1 219 ? 25.519 1.353 3.821 1.00 61.97 219 ILE A N 1
ATOM 1769 C CA . ILE A 1 219 ? 25.236 2.668 3.233 1.00 61.97 219 ILE A CA 1
ATOM 1770 C C . ILE A 1 219 ? 26.539 3.463 3.067 1.00 61.97 219 ILE A C 1
ATOM 1772 O O . ILE A 1 219 ? 26.741 4.090 2.024 1.00 61.97 219 ILE A O 1
ATOM 1776 N N . GLY A 1 220 ? 27.427 3.420 4.067 1.00 60.00 220 GLY A N 1
ATOM 1777 C CA . GLY A 1 220 ? 28.737 4.072 4.040 1.00 60.00 220 GLY A CA 1
ATOM 1778 C C . GLY A 1 220 ? 29.647 3.548 2.929 1.00 60.00 220 GLY A C 1
ATOM 1779 O O . GLY A 1 220 ? 30.200 4.347 2.172 1.00 60.00 220 GLY A O 1
ATOM 1780 N N . ASP A 1 221 ? 29.739 2.227 2.775 1.00 62.03 221 ASP A N 1
ATOM 1781 C CA . ASP A 1 221 ? 30.564 1.590 1.742 1.00 62.03 221 ASP A CA 1
ATOM 1782 C C . ASP A 1 221 ? 30.073 1.922 0.323 1.00 62.03 221 ASP A C 1
ATOM 1784 O O . ASP A 1 221 ? 30.866 2.242 -0.566 1.00 62.03 221 ASP A O 1
ATOM 1788 N N . LEU A 1 222 ? 28.755 1.913 0.099 1.00 63.75 222 LEU A N 1
ATOM 1789 C CA . LEU A 1 222 ? 28.175 2.290 -1.192 1.00 63.75 222 LEU A CA 1
ATOM 1790 C C . LEU A 1 222 ? 28.342 3.782 -1.493 1.00 63.75 222 LEU A C 1
ATOM 1792 O O . LEU A 1 222 ? 28.651 4.145 -2.628 1.00 63.75 222 LEU A O 1
ATOM 1796 N N . ALA A 1 223 ? 28.160 4.653 -0.498 1.00 61.72 223 ALA A N 1
ATOM 1797 C CA . ALA A 1 223 ? 28.366 6.088 -0.668 1.00 61.72 223 ALA A CA 1
ATOM 1798 C C . ALA A 1 223 ? 29.832 6.419 -0.987 1.00 61.72 223 ALA A C 1
ATOM 1800 O O . ALA A 1 223 ? 30.092 7.304 -1.802 1.00 61.72 223 ALA A O 1
ATOM 1801 N N . PHE A 1 224 ? 30.777 5.686 -0.391 1.00 61.81 224 PHE A N 1
ATOM 1802 C CA . PHE A 1 224 ? 32.201 5.809 -0.689 1.00 61.81 224 PHE A CA 1
ATOM 1803 C C . PHE A 1 224 ? 32.513 5.421 -2.141 1.00 61.81 224 PHE A C 1
ATOM 1805 O O . PHE A 1 224 ? 33.155 6.191 -2.847 1.00 61.81 224 PHE A O 1
ATOM 1812 N N . LEU A 1 225 ? 31.991 4.284 -2.616 1.00 61.44 225 LEU A N 1
ATOM 1813 C CA . LEU A 1 225 ? 32.205 3.810 -3.991 1.00 61.44 225 LEU A CA 1
ATOM 1814 C C . LEU A 1 225 ? 31.613 4.729 -5.070 1.00 61.44 225 LEU A C 1
ATOM 1816 O O . LEU A 1 225 ? 32.117 4.756 -6.186 1.00 61.44 225 LEU A O 1
ATOM 1820 N N . VAL A 1 226 ? 30.529 5.448 -4.773 1.00 61.59 226 VAL A N 1
ATOM 1821 C CA . VAL A 1 226 ? 29.893 6.384 -5.722 1.00 61.59 226 VAL A CA 1
ATOM 1822 C C . VAL A 1 226 ? 30.600 7.747 -5.752 1.00 61.59 226 VAL A C 1
ATOM 1824 O O . VAL A 1 226 ? 30.433 8.505 -6.708 1.00 61.59 226 VAL A O 1
ATOM 1827 N N . ALA A 1 227 ? 31.372 8.080 -4.715 1.00 60.84 227 ALA A N 1
ATOM 1828 C CA . ALA A 1 227 ? 32.097 9.345 -4.607 1.00 60.84 227 ALA A CA 1
ATOM 1829 C C . ALA A 1 227 ? 33.492 9.330 -5.270 1.00 60.84 227 ALA A C 1
ATOM 1831 O O . ALA A 1 227 ? 34.126 10.387 -5.335 1.00 60.84 227 ALA A O 1
ATOM 1832 N N . GLU A 1 228 ? 33.957 8.170 -5.747 1.00 46.81 228 GLU A N 1
ATOM 1833 C CA . GLU A 1 228 ? 35.231 7.967 -6.462 1.00 46.81 228 GLU A CA 1
ATOM 1834 C C . GLU A 1 228 ? 35.026 7.897 -7.987 1.00 46.81 228 GLU A C 1
ATOM 1836 O O . GLU A 1 228 ? 35.828 8.531 -8.716 1.00 46.81 228 GLU A O 1
#

Foldseek 3Di:
DDDPVQQQQQLVQLADPPVDDFDPLSVVLSPDGRVRNQVCCQPPPDPDNPKGWRHWHWFFKAALVRNVDTWIWIWIDILWKIKTQTRCVVCVVDVVCVCVLCVPVVPPDDDPRDGRRMDIGTLLQWAEWEADQLSQKIWTDGDDSRRIMITRRRDNVVSVVVVVSSLVSLVVVLPDDDDDPPPPPPCVVVPPPPDPDDAWDWDQHSSRYIYTYGDPVVNVVVVVVVVD

InterPro domains:
  IPR053015 Pleckstrin homology domain-containing protein M2 [PTHR46556] (13-213)
  IPR057288 PLEKHM2, PH domain-like [PF23142] (114-178)

Sequence (228 aa):
YPSEFLMQKITEENQIPVHLHVSMSLQYVAGLKGNALVEFFHVNIAEVENEELRHLMWSSVLFYKTPSVEVMACVLLSTKAIYFLLDDSFIHADEHQSDFWNKENSDCDTSSFHLSCCFVLKLNDLQSVNVGLFDQYFRITGPSADHIVTCLTRDSYNTHTFIQQLMAVLSLLARTPSPEPVDKDFYSEFGSKNTGKMENYELIHSSRVKFIYPNEEEIGDLAFLVAE